Protein AF-Q8ENA0-F1 (afdb_monomer_lite)

Structure (mmCIF, N/CA/C/O backbone):
data_AF-Q8ENA0-F1
#
_entry.id   AF-Q8ENA0-F1
#
loop_
_atom_site.group_PDB
_atom_site.id
_atom_site.type_symbol
_atom_site.label_atom_id
_atom_site.label_alt_id
_atom_site.label_comp_id
_atom_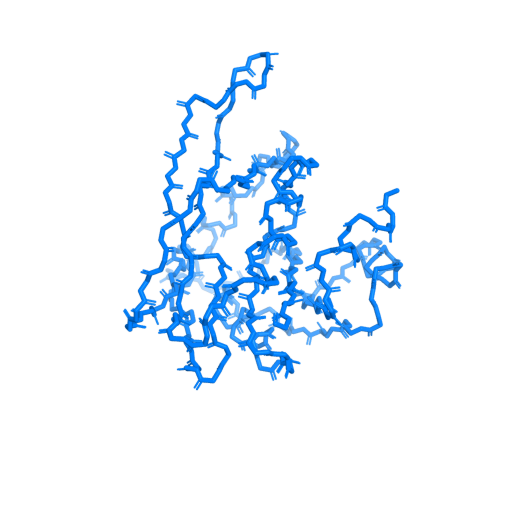site.label_asym_id
_atom_site.label_entity_id
_atom_site.label_seq_id
_atom_site.pdbx_PDB_ins_code
_atom_site.Cartn_x
_atom_site.Cartn_y
_atom_site.Cartn_z
_atom_site.occupancy
_atom_site.B_iso_or_equiv
_atom_site.auth_seq_id
_atom_site.auth_comp_id
_atom_site.auth_asym_id
_atom_site.auth_atom_id
_atom_site.pdbx_PDB_model_num
ATOM 1 N N . MET A 1 1 ? 18.378 2.140 9.106 1.00 43.19 1 MET A N 1
ATOM 2 C CA . MET A 1 1 ? 17.332 2.093 8.062 1.00 43.19 1 MET A CA 1
ATOM 3 C C . MET A 1 1 ? 16.326 0.976 8.343 1.00 43.19 1 MET A C 1
ATOM 5 O O . MET A 1 1 ? 15.184 1.322 8.575 1.00 43.19 1 MET A O 1
ATOM 9 N N . TYR A 1 2 ? 16.757 -0.289 8.479 1.00 48.91 2 TYR A N 1
ATOM 10 C CA . TYR A 1 2 ? 15.965 -1.531 8.704 1.00 48.91 2 TYR A CA 1
ATOM 11 C C . TYR A 1 2 ? 14.824 -1.589 9.746 1.00 48.91 2 TYR A C 1
ATOM 13 O O . TYR A 1 2 ? 14.193 -2.639 9.890 1.00 48.91 2 TYR A O 1
ATOM 21 N N . ASP A 1 3 ? 14.597 -0.531 10.514 1.00 58.47 3 ASP A N 1
ATOM 22 C CA . ASP A 1 3 ? 13.722 -0.543 11.691 1.00 58.47 3 ASP A CA 1
ATOM 23 C C . ASP A 1 3 ? 12.554 0.444 11.575 1.00 58.47 3 ASP A C 1
ATOM 25 O O . ASP A 1 3 ? 11.643 0.437 12.394 1.00 58.47 3 ASP A O 1
ATOM 29 N N . ARG A 1 4 ? 12.563 1.310 10.555 1.00 69.88 4 ARG A N 1
ATOM 30 C CA . ARG A 1 4 ? 11.693 2.487 10.472 1.00 69.88 4 ARG A CA 1
ATOM 31 C C . ARG A 1 4 ? 10.279 2.142 10.018 1.00 69.88 4 ARG A C 1
ATOM 33 O O . ARG A 1 4 ? 9.310 2.597 10.620 1.00 69.88 4 ARG A O 1
ATOM 40 N N . GLU A 1 5 ? 10.172 1.272 9.025 1.00 69.56 5 GLU A N 1
ATOM 41 C CA . GLU A 1 5 ? 8.919 0.768 8.460 1.00 69.56 5 GLU A CA 1
ATOM 42 C C . GLU A 1 5 ? 8.199 -0.142 9.469 1.00 69.56 5 GLU A C 1
ATOM 44 O O . GLU A 1 5 ? 6.982 -0.065 9.640 1.00 69.56 5 GLU A O 1
ATOM 49 N N . LYS A 1 6 ? 8.968 -0.915 10.249 1.00 71.62 6 LYS A N 1
ATOM 50 C CA . LYS A 1 6 ? 8.467 -1.773 11.337 1.00 71.62 6 LYS A CA 1
ATOM 51 C C . LYS A 1 6 ? 7.781 -0.991 12.465 1.00 71.62 6 LYS A C 1
ATOM 53 O O . LYS A 1 6 ? 6.940 -1.553 13.158 1.00 71.62 6 LYS A O 1
ATOM 58 N N . ARG A 1 7 ? 8.071 0.309 12.632 1.00 80.62 7 ARG A N 1
ATOM 59 C CA . ARG A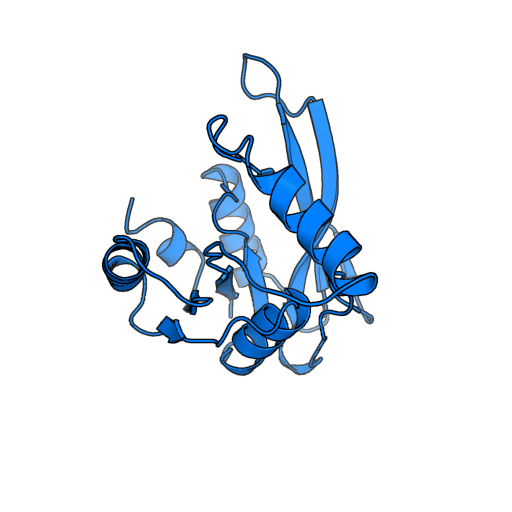 1 7 ? 7.421 1.158 13.656 1.00 80.62 7 ARG A CA 1
ATOM 60 C C . ARG A 1 7 ? 5.933 1.363 13.394 1.00 80.62 7 ARG A C 1
ATOM 62 O O . ARG A 1 7 ? 5.178 1.560 14.342 1.00 80.62 7 ARG A O 1
ATOM 69 N N . PHE A 1 8 ? 5.520 1.349 12.127 1.00 84.06 8 PHE A N 1
ATOM 70 C CA . PHE A 1 8 ? 4.140 1.627 11.728 1.00 84.06 8 PHE A CA 1
ATOM 71 C C . PHE A 1 8 ? 3.448 0.464 11.010 1.00 84.06 8 PHE A C 1
ATOM 73 O O . PHE A 1 8 ? 2.272 0.603 10.693 1.00 84.06 8 PHE A O 1
ATOM 80 N N . CYS A 1 9 ? 4.118 -0.680 10.813 1.00 85.19 9 CYS A N 1
ATOM 81 C CA . CYS A 1 9 ? 3.590 -1.812 10.044 1.00 85.19 9 CYS A CA 1
ATOM 82 C C . CYS A 1 9 ? 3.655 -3.136 10.813 1.00 85.19 9 CYS A C 1
ATOM 84 O O . CYS A 1 9 ? 4.728 -3.559 11.233 1.00 85.19 9 CYS A O 1
ATOM 86 N N . ASP A 1 10 ? 2.518 -3.827 10.927 1.00 88.56 10 ASP A N 1
ATOM 87 C CA . ASP A 1 10 ? 2.400 -5.164 11.537 1.00 88.56 10 ASP A CA 1
ATOM 88 C C . ASP A 1 10 ? 2.709 -6.300 10.548 1.00 88.56 10 ASP A C 1
ATOM 90 O O . ASP A 1 10 ? 2.908 -7.450 10.942 1.00 88.56 10 ASP A O 1
ATOM 94 N N . GLU A 1 11 ? 2.682 -5.997 9.251 1.00 89.88 11 GLU A N 1
ATOM 95 C CA . GLU A 1 11 ? 3.040 -6.897 8.159 1.00 89.88 11 GLU A CA 1
ATOM 96 C C . GLU A 1 11 ? 3.620 -6.074 7.002 1.00 89.88 11 GLU A C 1
ATOM 98 O O . GLU A 1 11 ? 3.074 -5.035 6.626 1.00 89.88 11 GLU A O 1
ATOM 103 N N . ILE A 1 12 ? 4.735 -6.554 6.449 1.00 90.56 12 ILE A N 1
ATOM 104 C CA . ILE A 1 12 ? 5.366 -6.029 5.238 1.00 90.56 12 ILE A CA 1
ATOM 105 C C . ILE A 1 12 ? 5.334 -7.152 4.208 1.00 90.56 12 ILE A C 1
ATOM 107 O O . ILE A 1 12 ? 5.851 -8.240 4.467 1.00 90.56 12 ILE A O 1
ATOM 111 N N . ILE A 1 13 ? 4.732 -6.890 3.054 1.00 89.81 13 ILE A N 1
ATOM 112 C CA . ILE A 1 13 ? 4.682 -7.799 1.910 1.00 89.81 13 ILE A CA 1
ATOM 113 C C . ILE A 1 13 ? 5.369 -7.118 0.744 1.00 89.81 13 ILE A C 1
ATOM 115 O O . ILE A 1 13 ? 5.056 -5.975 0.407 1.00 89.81 13 ILE A O 1
ATOM 119 N N . ILE A 1 14 ? 6.272 -7.855 0.113 1.00 88.25 14 ILE A N 1
ATOM 120 C CA . ILE A 1 14 ? 6.967 -7.419 -1.087 1.00 88.25 14 ILE A CA 1
ATOM 121 C C . ILE A 1 14 ? 6.558 -8.342 -2.226 1.00 88.25 14 ILE A C 1
ATOM 123 O O . ILE A 1 14 ? 6.707 -9.560 -2.132 1.00 88.25 14 ILE A O 1
ATOM 127 N N . VAL A 1 15 ? 6.043 -7.758 -3.307 1.00 87.56 15 VAL A N 1
ATOM 128 C CA . VAL A 1 15 ? 5.913 -8.465 -4.584 1.00 87.56 15 VAL A CA 1
ATOM 129 C C . VAL A 1 15 ? 7.000 -7.984 -5.521 1.00 87.56 15 VAL A C 1
ATOM 131 O O . VAL A 1 15 ? 7.100 -6.791 -5.816 1.00 87.56 15 VAL A O 1
ATOM 134 N N . ASP A 1 16 ? 7.793 -8.946 -5.971 1.00 84.62 16 ASP A N 1
ATOM 135 C CA . ASP A 1 16 ? 8.795 -8.776 -7.002 1.00 84.62 16 ASP A CA 1
ATOM 136 C C . ASP A 1 16 ? 8.228 -9.115 -8.388 1.00 84.62 16 ASP A C 1
ATOM 138 O O . ASP A 1 16 ? 7.395 -10.009 -8.519 1.00 84.62 16 ASP A O 1
ATOM 142 N N . THR A 1 17 ? 8.688 -8.412 -9.427 1.00 81.88 17 THR A N 1
ATOM 143 C CA . THR A 1 17 ? 8.165 -8.532 -10.800 1.00 81.88 17 THR A CA 1
ATOM 144 C C . THR A 1 17 ? 9.177 -9.039 -11.841 1.00 81.88 17 THR A C 1
ATOM 146 O O . THR A 1 17 ? 9.127 -8.637 -13.005 1.00 81.88 17 THR A O 1
ATOM 149 N N . GLY A 1 18 ? 10.099 -9.930 -11.459 1.00 77.62 18 GLY A N 1
ATOM 150 C CA . GLY A 1 18 ? 11.004 -10.622 -12.393 1.00 77.62 18 GLY A CA 1
ATOM 151 C C . GLY A 1 18 ? 12.427 -10.072 -12.350 1.00 77.62 18 GLY A C 1
ATOM 152 O O . GLY A 1 18 ? 12.890 -9.370 -13.254 1.00 77.62 18 GLY A O 1
ATOM 153 N N . SER A 1 19 ? 13.120 -10.370 -11.260 1.00 73.25 19 SER A N 1
ATOM 154 C CA . SER A 1 19 ? 14.256 -9.585 -10.812 1.00 73.25 19 SER A CA 1
ATOM 155 C C . SER A 1 19 ? 15.661 -10.162 -11.097 1.00 73.25 19 SER A C 1
ATOM 157 O O . SER A 1 19 ? 16.017 -11.176 -10.520 1.00 73.25 19 SER A O 1
ATOM 159 N N . ILE A 1 20 ? 16.559 -9.397 -11.764 1.00 72.06 20 ILE A N 1
ATOM 160 C CA . ILE A 1 20 ? 18.003 -9.726 -11.987 1.00 72.06 20 ILE A CA 1
ATOM 161 C C . ILE A 1 20 ? 19.160 -9.105 -11.109 1.00 72.06 20 ILE A C 1
ATOM 163 O O . ILE A 1 20 ? 20.139 -9.812 -10.917 1.00 72.06 20 ILE A O 1
ATOM 167 N N . ASP A 1 21 ? 19.145 -7.859 -10.582 1.00 74.50 21 ASP A N 1
ATOM 168 C CA . ASP A 1 21 ? 20.159 -7.312 -9.614 1.00 74.50 21 ASP A CA 1
ATOM 169 C C . ASP A 1 21 ? 19.939 -7.672 -8.099 1.00 74.50 21 ASP A C 1
ATOM 171 O O . ASP A 1 21 ? 19.212 -8.603 -7.762 1.00 74.50 21 ASP A O 1
ATOM 175 N N . SER A 1 22 ? 20.510 -6.946 -7.130 1.00 75.31 22 SER A N 1
ATOM 176 C CA . SER A 1 22 ? 20.452 -7.279 -5.685 1.00 75.31 22 SER A CA 1
ATOM 177 C C . SER A 1 22 ? 19.141 -6.960 -4.930 1.00 75.31 22 SER A C 1
ATOM 179 O O . SER A 1 22 ? 19.046 -7.306 -3.754 1.00 75.31 22 SER A O 1
ATOM 181 N N . THR A 1 23 ? 18.117 -6.345 -5.550 1.00 74.50 23 THR A N 1
ATOM 182 C CA . THR A 1 23 ? 16.785 -6.075 -4.929 1.00 74.50 23 THR A CA 1
ATOM 183 C C . THR A 1 23 ? 16.263 -7.144 -3.965 1.00 74.50 23 THR A C 1
ATOM 185 O O . THR A 1 23 ? 15.849 -6.792 -2.865 1.00 74.50 23 THR A O 1
ATOM 188 N N . ILE A 1 24 ? 16.241 -8.424 -4.356 1.00 78.38 24 ILE A N 1
ATOM 189 C CA . ILE A 1 24 ? 15.632 -9.485 -3.536 1.00 78.38 24 ILE A CA 1
ATOM 190 C C . ILE A 1 24 ? 16.409 -9.679 -2.224 1.00 78.38 24 ILE A C 1
ATOM 192 O O . ILE A 1 24 ? 15.805 -9.878 -1.173 1.00 78.38 24 ILE A O 1
ATOM 196 N N . ASP A 1 25 ? 17.736 -9.565 -2.253 1.00 79.81 25 ASP A N 1
ATOM 197 C CA . ASP A 1 25 ? 18.569 -9.720 -1.058 1.00 79.81 25 ASP A CA 1
ATOM 198 C C . ASP A 1 25 ? 18.476 -8.513 -0.121 1.00 79.81 25 ASP A C 1
ATOM 200 O O . ASP A 1 25 ? 18.527 -8.678 1.096 1.00 79.81 25 ASP A O 1
ATOM 204 N N . ILE A 1 26 ? 18.235 -7.319 -0.672 1.00 79.12 26 ILE A N 1
ATOM 205 C CA . ILE A 1 26 ? 17.877 -6.129 0.110 1.00 79.12 26 ILE A CA 1
ATOM 206 C C . ILE A 1 26 ? 16.484 -6.314 0.734 1.00 79.12 26 ILE A C 1
ATOM 208 O O . ILE A 1 26 ? 16.306 -6.114 1.932 1.00 79.12 26 ILE A O 1
ATOM 212 N N . ALA A 1 27 ? 15.494 -6.763 -0.044 1.00 80.69 27 ALA A N 1
ATOM 213 C CA . ALA A 1 27 ? 14.122 -6.988 0.416 1.00 80.69 27 ALA A CA 1
ATOM 214 C C . ALA A 1 27 ? 14.040 -7.977 1.598 1.00 80.69 27 ALA A C 1
ATOM 216 O O . ALA A 1 27 ? 13.292 -7.727 2.548 1.00 80.69 27 ALA A O 1
ATOM 217 N N . LYS A 1 28 ? 14.863 -9.042 1.593 1.00 84.12 28 LYS A N 1
ATOM 218 C CA . LYS A 1 28 ? 14.956 -10.040 2.686 1.00 84.12 28 LYS A CA 1
ATOM 219 C C . LYS A 1 28 ? 15.321 -9.429 4.042 1.00 84.12 28 LYS A C 1
ATOM 221 O O . LYS A 1 28 ? 15.013 -10.010 5.076 1.00 84.12 28 LYS A O 1
ATOM 226 N N . GLN A 1 29 ? 15.958 -8.257 4.059 1.00 82.50 29 GLN A N 1
ATOM 227 C CA . GLN A 1 29 ? 16.333 -7.553 5.291 1.00 82.50 29 GLN A CA 1
ATOM 228 C C . GLN A 1 29 ? 15.128 -6.859 5.961 1.00 82.50 29 GLN A C 1
ATOM 230 O O . GLN A 1 29 ? 15.179 -6.534 7.151 1.00 82.50 29 GLN A O 1
ATOM 235 N N . TYR A 1 30 ? 14.035 -6.649 5.216 1.00 79.25 30 TYR A N 1
ATOM 236 C CA . TYR A 1 30 ? 12.805 -6.011 5.694 1.00 79.25 30 TYR A CA 1
ATOM 237 C C . TYR A 1 30 ? 11.706 -7.026 6.025 1.00 79.25 30 TYR A C 1
ATOM 239 O O . TYR A 1 30 ? 11.004 -6.848 7.022 1.00 79.25 30 TYR A O 1
ATOM 247 N N . THR A 1 31 ? 11.553 -8.081 5.215 1.00 85.00 31 THR A N 1
ATOM 248 C CA . THR A 1 31 ? 10.520 -9.112 5.403 1.00 85.00 31 THR A CA 1
ATOM 249 C C . THR A 1 31 ? 10.903 -10.452 4.7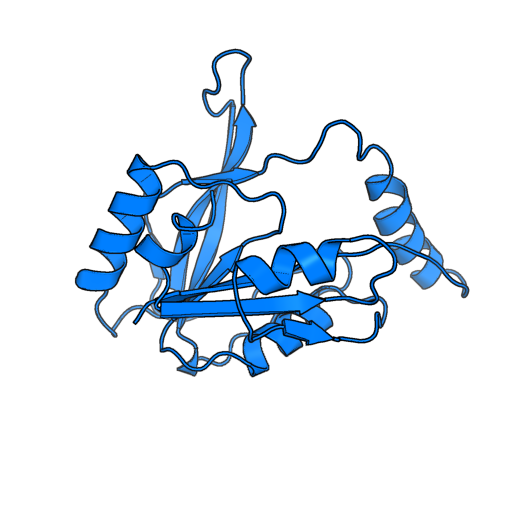81 1.00 85.00 31 THR A C 1
ATOM 251 O O . THR A 1 31 ? 11.577 -10.510 3.755 1.00 85.00 31 THR A O 1
ATOM 254 N N . GLU A 1 32 ? 10.391 -11.535 5.362 1.00 88.25 32 GLU A N 1
ATOM 255 C CA . GLU A 1 32 ? 10.405 -12.876 4.763 1.00 88.25 32 GLU A CA 1
ATOM 256 C C . GLU A 1 32 ? 9.253 -13.071 3.757 1.00 88.25 32 GLU A C 1
ATOM 258 O O . GLU A 1 32 ? 9.289 -13.983 2.933 1.00 88.25 32 GLU A O 1
ATOM 263 N N . LYS A 1 33 ? 8.225 -12.206 3.787 1.00 90.44 33 LYS A N 1
ATOM 264 C CA . LYS A 1 33 ? 7.039 -12.282 2.914 1.00 90.44 33 LYS A CA 1
ATOM 265 C C . LYS A 1 33 ? 7.292 -11.633 1.552 1.00 90.44 33 LYS A C 1
ATOM 267 O O . LYS A 1 33 ? 6.643 -10.654 1.174 1.00 90.44 33 LYS A O 1
ATOM 272 N N . ILE A 1 34 ? 8.260 -12.195 0.839 1.00 89.50 34 ILE A N 1
ATOM 273 C CA . ILE A 1 34 ? 8.606 -11.845 -0.538 1.00 89.50 34 ILE A CA 1
ATOM 274 C C . ILE A 1 34 ? 7.950 -12.864 -1.464 1.00 89.50 34 ILE A C 1
ATOM 276 O O . ILE A 1 34 ? 8.099 -14.070 -1.274 1.00 89.50 34 ILE A O 1
ATOM 280 N N . PHE A 1 35 ? 7.231 -12.382 -2.473 1.00 89.62 35 PHE A N 1
ATOM 281 C CA . PHE A 1 35 ? 6.589 -13.224 -3.476 1.00 89.62 35 PHE A CA 1
ATOM 282 C C . PHE A 1 35 ? 7.007 -12.782 -4.872 1.00 89.62 35 PHE A C 1
ATOM 284 O O . PHE A 1 35 ? 6.956 -11.598 -5.196 1.00 89.62 35 PHE A O 1
ATOM 291 N N . GLU A 1 36 ? 7.360 -13.741 -5.716 1.00 87.88 36 GLU A N 1
ATOM 292 C CA . GLU A 1 36 ? 7.609 -13.494 -7.132 1.00 87.88 36 GLU A CA 1
ATOM 293 C C . GLU A 1 36 ? 6.284 -13.456 -7.905 1.00 87.88 36 GLU A C 1
ATOM 295 O O . GLU A 1 36 ? 5.359 -14.234 -7.644 1.00 87.88 36 GLU A O 1
ATOM 300 N N . PHE A 1 37 ? 6.194 -12.539 -8.863 1.00 86.31 37 PHE A N 1
ATOM 301 C CA . PHE A 1 37 ? 5.083 -12.399 -9.791 1.00 86.31 37 PHE A CA 1
ATOM 302 C C . PHE A 1 37 ? 5.630 -12.223 -11.209 1.00 86.31 37 PHE A C 1
ATOM 304 O O . PHE A 1 37 ? 6.348 -11.267 -11.498 1.00 86.31 37 PHE A O 1
ATOM 311 N N . GLU A 1 38 ? 5.287 -13.135 -12.119 1.00 86.56 38 GLU A N 1
ATOM 312 C CA . GLU A 1 38 ? 5.732 -13.038 -13.510 1.00 86.56 38 GLU A CA 1
ATOM 313 C C . GLU A 1 38 ? 5.198 -11.751 -14.165 1.00 86.56 38 GLU A C 1
ATOM 315 O O . GLU A 1 38 ? 4.006 -11.437 -14.098 1.00 86.56 38 GLU A O 1
ATOM 320 N N . TRP A 1 39 ? 6.078 -10.980 -14.813 1.00 82.56 39 TRP A N 1
ATOM 321 C CA . TRP A 1 39 ? 5.687 -9.718 -15.436 1.00 82.56 39 TRP A CA 1
ATOM 322 C C . TRP A 1 39 ? 4.800 -9.931 -16.675 1.00 82.56 39 TRP A C 1
ATOM 324 O O . TRP A 1 39 ? 5.276 -10.156 -17.787 1.00 82.56 39 TRP A O 1
ATOM 334 N N . VAL A 1 40 ? 3.492 -9.758 -16.486 1.00 82.94 40 VAL A N 1
ATOM 335 C CA . VAL A 1 40 ? 2.443 -9.910 -17.514 1.00 82.94 40 VAL A CA 1
ATOM 336 C C . VAL A 1 40 ? 1.953 -8.573 -18.101 1.00 82.94 40 VAL A C 1
ATOM 338 O O . VAL A 1 40 ? 0.759 -8.400 -18.355 1.00 82.94 40 VAL A O 1
ATOM 341 N N . ASP A 1 41 ? 2.863 -7.605 -18.276 1.00 79.19 41 ASP A N 1
ATOM 342 C CA . ASP A 1 41 ? 2.600 -6.265 -18.845 1.00 79.19 41 ASP A CA 1
ATOM 343 C C . ASP A 1 41 ? 1.443 -5.482 -18.181 1.00 79.19 41 ASP A C 1
ATOM 345 O O . ASP A 1 41 ? 0.729 -4.720 -18.834 1.00 79.19 41 ASP A O 1
ATOM 349 N N . SER A 1 42 ? 1.238 -5.664 -16.872 1.00 79.25 42 SER A N 1
ATOM 350 C CA . SER A 1 42 ? 0.168 -4.994 -16.125 1.00 79.25 42 SER A CA 1
ATOM 351 C C . SER A 1 42 ? 0.555 -4.776 -14.663 1.00 79.25 42 SER A C 1
ATOM 353 O O . SER A 1 42 ? 0.639 -5.727 -13.882 1.00 79.25 42 SER A O 1
ATOM 355 N N . PHE A 1 43 ? 0.741 -3.508 -14.288 1.00 80.19 43 PHE A N 1
ATOM 356 C CA . PHE A 1 43 ? 1.008 -3.101 -12.905 1.00 80.19 43 PHE A CA 1
ATOM 357 C C . PHE A 1 43 ? -0.161 -3.455 -11.973 1.00 80.19 43 PHE A C 1
ATOM 359 O O . PHE A 1 43 ? 0.047 -4.085 -10.935 1.00 80.19 43 PHE A O 1
ATOM 366 N N . ALA A 1 44 ? -1.400 -3.216 -12.416 1.00 84.50 44 ALA A N 1
ATOM 367 C CA . ALA A 1 44 ? -2.600 -3.568 -11.665 1.00 84.50 44 ALA A CA 1
ATOM 368 C C . ALA A 1 44 ? -2.676 -5.065 -11.313 1.00 84.50 44 ALA A C 1
ATOM 370 O O . ALA A 1 44 ? -3.083 -5.409 -10.206 1.00 84.50 44 ALA A O 1
ATOM 371 N N . LYS A 1 45 ? -2.245 -5.976 -12.202 1.00 87.44 45 LYS A N 1
ATOM 372 C CA . LYS A 1 45 ? -2.190 -7.413 -11.871 1.00 87.44 45 LYS A CA 1
ATOM 373 C C . LYS A 1 45 ? -1.158 -7.718 -10.780 1.00 87.44 45 LYS A C 1
ATOM 375 O O . LYS A 1 45 ? -1.477 -8.484 -9.875 1.00 87.44 45 LYS A O 1
ATOM 380 N N . ALA A 1 46 ? 0.021 -7.093 -10.821 1.00 87.38 46 ALA A N 1
ATOM 381 C CA . ALA A 1 46 ? 1.035 -7.244 -9.775 1.00 87.38 46 ALA A CA 1
ATOM 382 C C . ALA A 1 46 ? 0.543 -6.697 -8.419 1.00 87.38 46 ALA A C 1
ATOM 384 O O . ALA A 1 46 ? 0.712 -7.356 -7.393 1.00 87.38 46 ALA A O 1
ATOM 385 N N . ARG A 1 47 ? -0.151 -5.548 -8.410 1.00 89.12 47 ARG A N 1
ATOM 386 C CA . ARG A 1 47 ? -0.759 -4.986 -7.190 1.00 89.12 47 ARG A CA 1
ATOM 387 C C . ARG A 1 47 ? -1.946 -5.796 -6.666 1.00 89.12 47 ARG A C 1
ATOM 389 O O . ARG A 1 47 ? -2.102 -5.948 -5.461 1.00 89.12 47 ARG A O 1
ATOM 396 N N . ASN A 1 48 ? -2.768 -6.368 -7.542 1.00 92.06 48 ASN A N 1
ATOM 397 C CA . ASN A 1 48 ? -3.840 -7.276 -7.125 1.00 92.06 48 ASN A CA 1
ATOM 398 C C . ASN A 1 48 ? -3.271 -8.587 -6.557 1.00 92.06 48 ASN A C 1
ATOM 400 O O . ASN A 1 48 ? -3.799 -9.122 -5.581 1.00 92.06 48 ASN A O 1
ATOM 404 N N . PHE A 1 49 ? -2.154 -9.080 -7.104 1.00 93.25 49 PHE A N 1
ATOM 405 C CA . PHE A 1 49 ? -1.434 -10.210 -6.524 1.00 93.25 49 PHE A CA 1
ATOM 406 C C . PHE A 1 49 ? -0.847 -9.869 -5.150 1.00 93.25 49 PHE A C 1
ATOM 408 O O . PHE A 1 49 ? -1.017 -10.667 -4.229 1.00 93.25 49 PHE A O 1
ATOM 415 N N . SER A 1 50 ? -0.242 -8.691 -4.958 1.00 91.31 50 SER A N 1
ATOM 416 C CA . SER A 1 50 ? 0.243 -8.280 -3.633 1.00 91.31 50 SER A CA 1
ATOM 417 C C . SER A 1 50 ? -0.906 -8.125 -2.626 1.00 91.31 50 SER A C 1
ATOM 419 O O . SER A 1 50 ? -0.809 -8.654 -1.518 1.00 91.31 50 SER A O 1
ATOM 421 N N . PHE A 1 51 ? -2.042 -7.538 -3.027 1.00 93.19 51 PHE A N 1
ATOM 422 C CA . PHE A 1 51 ? -3.270 -7.482 -2.214 1.00 93.19 51 PHE A CA 1
ATOM 423 C C . PHE A 1 51 ? -3.741 -8.882 -1.782 1.00 93.19 51 PHE A C 1
ATOM 425 O O . PHE A 1 51 ? -4.142 -9.063 -0.634 1.00 93.19 51 PHE A O 1
ATOM 432 N N . SER A 1 52 ? -3.634 -9.896 -2.652 1.00 94.69 52 SER A N 1
ATOM 433 C CA . SER A 1 52 ? -4.030 -11.282 -2.331 1.00 94.69 52 SER A CA 1
ATOM 434 C C . SER A 1 52 ? -3.196 -11.954 -1.231 1.00 94.69 52 SER A C 1
ATOM 436 O O . SER A 1 52 ? -3.604 -12.985 -0.699 1.00 94.69 52 SER A O 1
ATOM 438 N N . LYS A 1 53 ? -2.024 -11.400 -0.895 1.00 96.00 53 LYS A N 1
ATOM 439 C CA . LYS A 1 53 ? -1.141 -11.923 0.158 1.00 96.00 53 LYS A CA 1
ATOM 440 C C . LYS A 1 53 ? -1.399 -11.284 1.526 1.00 96.00 53 LYS A C 1
ATOM 442 O O . LYS A 1 53 ? -0.868 -11.777 2.518 1.00 96.00 53 LYS A O 1
ATOM 447 N N . ALA A 1 54 ? -2.182 -10.204 1.578 1.00 93.00 54 ALA A N 1
ATOM 448 C CA . ALA A 1 54 ? -2.418 -9.421 2.785 1.00 93.00 54 ALA A CA 1
ATOM 449 C C . ALA A 1 54 ? -3.271 -10.160 3.827 1.00 93.00 54 ALA A C 1
ATOM 451 O O . ALA A 1 54 ? -4.266 -10.803 3.483 1.00 93.00 54 ALA A O 1
ATOM 452 N N . THR A 1 55 ? -2.917 -10.027 5.109 1.00 94.19 55 THR A N 1
ATOM 453 C CA . THR A 1 55 ? -3.597 -10.729 6.214 1.00 94.19 55 THR A CA 1
ATOM 454 C C . THR A 1 55 ? -4.234 -9.811 7.261 1.00 94.19 55 THR A C 1
ATOM 456 O O . THR A 1 55 ? -5.211 -10.220 7.889 1.00 94.19 55 THR A O 1
ATOM 459 N N . LYS A 1 56 ? -3.751 -8.574 7.436 1.00 93.00 56 LYS A N 1
ATOM 460 C CA . LYS A 1 56 ? -4.264 -7.588 8.411 1.00 93.00 56 LYS A CA 1
ATOM 461 C C . LYS A 1 56 ? -5.451 -6.800 7.866 1.00 93.00 56 LYS A C 1
ATOM 463 O O . LYS A 1 56 ? -5.786 -6.895 6.687 1.00 93.00 56 LYS A O 1
ATOM 468 N N . ASP A 1 57 ? -6.111 -6.026 8.716 1.00 92.62 57 ASP A N 1
ATOM 469 C CA . ASP A 1 57 ? -7.387 -5.400 8.362 1.00 92.62 57 ASP A CA 1
ATOM 470 C C . ASP A 1 57 ? -7.260 -4.211 7.405 1.00 92.62 57 ASP A C 1
ATOM 472 O O . ASP A 1 57 ? -8.163 -4.009 6.586 1.00 92.62 57 ASP A O 1
ATOM 476 N N . TYR A 1 58 ? -6.125 -3.503 7.407 1.00 93.81 58 TYR A N 1
ATOM 477 C CA . TYR A 1 58 ? -5.837 -2.427 6.458 1.00 93.81 58 TYR A CA 1
ATOM 478 C C . TYR A 1 58 ? -4.522 -2.622 5.692 1.00 93.81 58 TYR A C 1
ATOM 480 O O . TYR A 1 58 ? -3.501 -3.035 6.241 1.00 93.81 58 TYR A O 1
ATOM 488 N N . ILE A 1 59 ? -4.562 -2.263 4.407 1.00 93.62 59 ILE A N 1
ATOM 489 C CA . ILE A 1 59 ? -3.470 -2.305 3.431 1.00 93.62 59 ILE A CA 1
ATOM 490 C C . ILE A 1 59 ? -3.035 -0.869 3.131 1.00 93.62 59 ILE A C 1
ATOM 492 O O . ILE A 1 59 ? -3.789 -0.107 2.525 1.00 93.62 59 ILE A O 1
ATOM 496 N N . LEU A 1 60 ? -1.821 -0.508 3.543 1.00 92.75 60 LEU A N 1
ATOM 497 C CA . LEU A 1 60 ? -1.106 0.701 3.140 1.00 92.75 60 LEU A CA 1
ATOM 498 C C . LEU A 1 60 ? -0.282 0.389 1.887 1.00 92.75 60 LEU A C 1
ATOM 500 O O . LEU A 1 60 ? 0.567 -0.502 1.885 1.00 92.75 60 LEU A O 1
ATOM 504 N N . VAL A 1 61 ? -0.531 1.126 0.810 1.00 90.31 61 VAL A N 1
ATOM 505 C CA . VAL A 1 61 ? 0.151 0.923 -0.472 1.00 90.31 61 VAL A CA 1
ATOM 506 C C . VAL A 1 61 ? 1.245 1.963 -0.641 1.00 90.31 61 VAL A C 1
ATOM 508 O O . VAL A 1 61 ? 0.929 3.145 -0.804 1.00 90.31 61 VAL A O 1
ATOM 511 N N . LEU A 1 62 ? 2.502 1.514 -0.652 1.00 86.75 62 LEU A N 1
ATOM 512 C CA . LEU A 1 62 ? 3.669 2.314 -1.013 1.00 86.75 62 LEU A CA 1
ATOM 513 C C . LEU A 1 62 ? 4.339 1.789 -2.291 1.00 86.75 62 LEU A C 1
ATOM 515 O O . LEU A 1 62 ? 4.407 0.583 -2.552 1.00 86.75 62 LEU A O 1
ATOM 519 N N . ASP A 1 63 ? 4.847 2.730 -3.073 1.00 82.00 63 ASP A N 1
ATOM 520 C CA . ASP A 1 63 ? 5.762 2.499 -4.183 1.00 82.00 63 ASP A CA 1
ATOM 521 C C . ASP A 1 63 ? 7.216 2.442 -3.649 1.00 82.00 63 ASP A C 1
ATOM 523 O O . ASP A 1 63 ? 7.490 2.833 -2.515 1.00 82.00 63 ASP A O 1
ATOM 527 N N . ALA A 1 64 ? 8.165 1.886 -4.410 1.00 75.25 64 ALA A N 1
ATOM 528 C CA . ALA A 1 64 ? 9.537 1.645 -3.923 1.00 75.25 64 ALA A CA 1
ATOM 529 C C . ALA A 1 64 ? 10.389 2.909 -3.713 1.00 75.25 64 ALA A C 1
ATOM 531 O O . ALA A 1 64 ? 11.451 2.848 -3.096 1.00 75.25 64 ALA A O 1
ATOM 532 N N . ASP A 1 65 ? 9.919 4.025 -4.256 1.00 77.31 65 ASP A N 1
ATOM 533 C CA . ASP A 1 65 ? 10.477 5.371 -4.179 1.00 77.31 65 ASP A CA 1
ATOM 534 C C . ASP A 1 65 ? 9.602 6.311 -3.320 1.00 77.31 65 ASP A C 1
ATOM 536 O O . ASP A 1 65 ? 9.843 7.518 -3.275 1.00 77.31 65 ASP A O 1
ATOM 540 N N . ASP A 1 66 ? 8.608 5.767 -2.604 1.00 83.62 66 ASP A N 1
ATOM 541 C CA . ASP A 1 66 ? 7.825 6.501 -1.611 1.00 83.62 66 ASP A CA 1
ATOM 542 C C . ASP A 1 66 ? 8.593 6.605 -0.282 1.00 83.62 66 ASP A C 1
ATOM 544 O O . ASP A 1 66 ? 8.951 5.607 0.346 1.00 83.62 66 ASP A O 1
ATOM 548 N N . ILE A 1 67 ? 8.773 7.832 0.203 1.00 85.00 67 ILE A N 1
ATOM 549 C CA . ILE A 1 67 ? 9.391 8.154 1.490 1.00 85.00 67 ILE A CA 1
ATOM 550 C C . ILE A 1 67 ? 8.361 8.841 2.388 1.00 85.00 67 ILE A C 1
ATOM 552 O O . ILE A 1 67 ? 7.646 9.757 1.988 1.00 85.00 67 ILE A O 1
ATOM 556 N N . ILE A 1 68 ? 8.306 8.419 3.647 1.00 87.81 68 ILE A N 1
ATOM 557 C CA . ILE A 1 68 ? 7.500 9.047 4.701 1.00 87.81 68 ILE A CA 1
ATOM 558 C C . ILE A 1 68 ? 8.473 9.685 5.692 1.00 87.81 68 ILE A C 1
ATOM 560 O O . ILE A 1 68 ? 9.434 9.024 6.074 1.00 87.81 68 ILE A O 1
ATOM 564 N N . ASP A 1 69 ? 8.286 10.936 6.121 1.00 89.38 69 ASP A N 1
ATOM 565 C CA . ASP A 1 69 ? 9.114 11.536 7.186 1.00 89.38 69 ASP A CA 1
ATOM 566 C C . ASP A 1 69 ? 8.700 11.047 8.596 1.00 89.38 69 ASP A C 1
ATOM 568 O O . ASP A 1 69 ? 7.658 10.414 8.769 1.00 89.38 69 ASP A O 1
ATOM 572 N N . ASP A 1 70 ? 9.515 11.302 9.626 1.00 90.19 70 ASP A N 1
ATOM 573 C CA . ASP A 1 70 ? 9.244 10.776 10.976 1.00 90.19 70 ASP A CA 1
ATOM 574 C C . ASP A 1 70 ? 7.969 11.359 11.606 1.00 90.19 70 ASP A C 1
ATOM 576 O O . ASP A 1 70 ? 7.253 10.654 12.317 1.00 90.19 70 ASP A O 1
ATOM 580 N N . LYS A 1 71 ? 7.624 12.615 11.299 1.00 93.12 71 LYS A N 1
ATOM 581 C CA . LYS A 1 71 ? 6.377 13.255 11.751 1.00 93.12 71 LYS A CA 1
ATOM 582 C C . LYS A 1 71 ? 5.159 12.550 11.147 1.00 93.12 71 LYS A C 1
ATOM 584 O O . LYS A 1 71 ? 4.158 12.348 11.837 1.00 93.12 71 LYS A O 1
ATOM 589 N N . ASN A 1 72 ? 5.241 12.170 9.877 1.00 93.88 72 ASN A N 1
ATOM 590 C CA . ASN A 1 72 ? 4.198 11.442 9.171 1.00 93.88 72 ASN A CA 1
ATOM 591 C C . ASN A 1 72 ? 4.121 9.969 9.612 1.00 93.88 72 ASN A C 1
ATOM 593 O O . ASN A 1 72 ? 3.015 9.454 9.756 1.00 93.88 72 ASN A O 1
ATOM 597 N N . ILE A 1 73 ? 5.242 9.325 9.960 1.00 92.06 73 ILE A N 1
ATOM 598 C CA . ILE A 1 73 ? 5.247 8.002 10.614 1.00 92.06 73 ILE A CA 1
ATOM 599 C C . ILE A 1 73 ? 4.505 8.047 11.958 1.00 92.06 73 ILE A C 1
ATOM 601 O O . ILE A 1 73 ? 3.602 7.242 12.184 1.00 92.06 73 ILE A O 1
ATOM 605 N N . GLU A 1 74 ? 4.807 9.018 12.826 1.00 93.00 74 GLU A N 1
ATOM 606 C CA . GLU A 1 74 ? 4.076 9.207 14.091 1.00 93.00 74 GLU A CA 1
ATOM 607 C C . GLU A 1 74 ? 2.575 9.448 13.862 1.00 93.00 74 GLU A C 1
ATOM 609 O O . GLU A 1 74 ? 1.732 8.964 14.621 1.00 93.00 74 GLU A O 1
ATOM 614 N N . ALA A 1 75 ? 2.215 10.170 12.798 1.00 94.00 75 ALA A N 1
ATOM 615 C CA . ALA A 1 75 ? 0.822 10.381 12.425 1.00 94.00 75 ALA A CA 1
ATOM 616 C C . ALA A 1 75 ? 0.134 9.087 11.948 1.00 94.00 75 ALA A C 1
ATOM 618 O O . ALA A 1 75 ? -1.015 8.861 12.322 1.00 94.00 75 ALA A O 1
ATOM 619 N N . ILE A 1 76 ? 0.825 8.206 11.212 1.00 92.88 76 ILE A N 1
ATOM 620 C CA . ILE A 1 76 ? 0.307 6.882 10.814 1.00 92.88 76 ILE A CA 1
ATOM 621 C C . ILE A 1 76 ? 0.122 5.975 12.037 1.00 92.88 76 ILE A C 1
ATOM 623 O O . ILE A 1 76 ? -0.927 5.349 12.169 1.00 92.88 76 ILE A O 1
ATOM 627 N N . ILE A 1 77 ? 1.073 5.953 12.978 1.00 91.38 77 ILE A N 1
ATOM 628 C CA . ILE A 1 77 ? 0.957 5.175 14.228 1.00 91.38 77 ILE A CA 1
ATOM 629 C C . ILE A 1 77 ? -0.245 5.656 15.061 1.00 91.38 77 ILE A C 1
ATOM 631 O O . ILE A 1 77 ? -1.017 4.852 15.588 1.00 91.38 77 ILE A O 1
ATOM 635 N N . ARG A 1 78 ? -0.451 6.975 15.153 1.00 92.56 78 ARG A N 1
ATOM 636 C CA . ARG A 1 78 ? -1.615 7.565 15.839 1.00 92.56 78 ARG A CA 1
ATOM 637 C C . ARG A 1 78 ? -2.928 7.306 15.108 1.00 92.56 78 ARG A C 1
ATOM 639 O O . ARG A 1 78 ? -3.940 7.133 15.781 1.00 92.56 78 ARG A O 1
ATOM 646 N N . LEU A 1 79 ? -2.914 7.306 13.773 1.00 92.00 79 LEU A N 1
ATOM 647 C CA . LEU A 1 79 ? -4.066 6.970 12.940 1.00 92.00 79 LEU A CA 1
ATOM 648 C C . LEU A 1 79 ? -4.475 5.521 13.192 1.00 92.00 79 LEU A C 1
ATOM 650 O O . LEU A 1 79 ? -5.597 5.306 13.625 1.00 92.00 79 LEU A O 1
ATOM 654 N N . LYS A 1 80 ? -3.552 4.569 13.016 1.00 87.44 80 LYS A N 1
ATOM 655 C CA . LYS A 1 80 ? -3.710 3.136 13.313 1.00 87.44 80 LYS A CA 1
ATOM 656 C C . LYS A 1 80 ? -4.415 2.908 14.656 1.00 87.44 80 LYS A C 1
ATOM 658 O O . LYS A 1 80 ? -5.516 2.378 14.704 1.00 87.44 80 LYS A O 1
ATOM 663 N N . ASN A 1 81 ? -3.853 3.446 15.740 1.00 86.44 81 ASN A N 1
ATOM 664 C CA . ASN A 1 81 ? -4.386 3.274 17.099 1.00 86.44 81 ASN A CA 1
ATOM 665 C C . ASN A 1 81 ? -5.754 3.949 17.361 1.00 86.44 81 ASN A C 1
ATOM 667 O O . ASN A 1 81 ? -6.310 3.789 18.447 1.00 86.44 81 ASN A O 1
ATOM 671 N N . LYS A 1 82 ? -6.274 4.750 16.423 1.00 88.19 82 LYS A N 1
ATOM 672 C CA . LYS A 1 82 ? -7.554 5.474 16.530 1.00 88.19 82 LYS A CA 1
ATOM 673 C C . LYS A 1 82 ? -8.508 5.203 15.364 1.00 88.19 82 LYS A C 1
ATOM 675 O O . LYS A 1 82 ? -9.578 5.810 15.319 1.00 88.19 82 LYS A O 1
ATOM 680 N N . LEU A 1 83 ? -8.123 4.366 14.402 1.00 86.50 83 LEU A N 1
ATOM 681 C CA . LEU A 1 83 ? -8.885 4.175 13.180 1.00 86.50 83 LEU A CA 1
ATOM 682 C C . LEU A 1 83 ? -10.126 3.352 13.505 1.00 86.50 83 LEU A C 1
ATOM 684 O O . LEU A 1 83 ? -10.061 2.148 13.733 1.00 86.50 83 LEU A O 1
ATOM 688 N N . GLU A 1 84 ? -11.279 4.013 13.535 1.00 82.31 84 GLU A N 1
ATOM 689 C CA . GLU A 1 84 ? -12.542 3.301 13.640 1.00 82.31 84 GLU A CA 1
ATOM 690 C C . GLU A 1 84 ? -12.689 2.335 12.464 1.00 82.31 84 GLU A C 1
ATOM 692 O O . GLU A 1 84 ? -12.553 2.724 11.300 1.00 82.31 84 GLU A O 1
ATOM 697 N N . SER A 1 85 ? -13.134 1.114 12.757 1.00 80.25 85 SER A N 1
ATOM 698 C CA . SER A 1 85 ? -13.503 0.117 11.746 1.00 80.25 85 SER A CA 1
ATOM 699 C C . SER A 1 85 ? -14.661 0.561 10.833 1.00 80.25 85 SER A C 1
ATOM 701 O O . SER A 1 85 ? -15.033 -0.172 9.914 1.00 80.25 85 SER A O 1
ATOM 703 N N . THR A 1 86 ? -15.225 1.756 11.048 1.00 87.81 86 THR A N 1
ATOM 704 C CA . THR A 1 86 ? -16.234 2.393 10.195 1.00 87.81 86 THR A CA 1
ATOM 705 C C . THR A 1 86 ? -15.666 2.955 8.889 1.00 87.81 86 THR A C 1
ATOM 707 O O . THR A 1 86 ? -16.444 3.167 7.964 1.00 87.81 86 THR A O 1
ATOM 710 N N . TYR A 1 87 ? -14.353 3.202 8.790 1.00 93.31 87 TYR A N 1
ATOM 711 C CA . TYR A 1 87 ? -13.714 3.726 7.577 1.00 93.31 87 TYR A CA 1
ATOM 712 C C . TYR A 1 87 ? -13.195 2.606 6.672 1.00 93.31 87 TYR A C 1
ATOM 714 O O . TYR A 1 87 ? -12.526 1.678 7.128 1.00 93.31 87 TYR A O 1
ATOM 722 N N . ASP A 1 88 ? -13.468 2.720 5.374 1.00 94.25 88 ASP A N 1
ATOM 723 C CA . ASP A 1 88 ? -13.048 1.762 4.346 1.00 94.25 88 ASP A CA 1
ATOM 724 C C . ASP A 1 88 ? -11.759 2.198 3.631 1.00 94.25 88 ASP A C 1
ATOM 726 O O . ASP A 1 88 ? -11.021 1.367 3.098 1.00 94.25 88 ASP A O 1
ATOM 730 N N . VAL A 1 89 ? -11.494 3.507 3.605 1.00 94.38 89 VAL A N 1
ATOM 731 C CA . VAL A 1 89 ? -10.417 4.146 2.838 1.00 94.38 89 VAL A CA 1
ATOM 732 C C . VAL A 1 89 ? -9.867 5.331 3.623 1.00 94.38 89 VAL A C 1
ATOM 734 O O . VAL A 1 89 ? -10.643 6.116 4.165 1.00 94.38 89 VAL A O 1
ATOM 737 N N . VAL A 1 90 ? -8.550 5.528 3.604 1.00 94.88 90 VAL A N 1
ATOM 738 C CA . VAL A 1 90 ? -7.906 6.766 4.060 1.00 94.88 90 VAL A CA 1
ATOM 739 C C . VAL A 1 90 ? -7.115 7.396 2.916 1.00 94.88 90 VAL A C 1
ATOM 741 O O . VAL A 1 90 ? -6.317 6.729 2.242 1.00 94.88 90 VAL A O 1
ATOM 744 N N . THR A 1 91 ? -7.337 8.691 2.688 1.00 94.75 91 THR A N 1
ATOM 745 C CA . THR A 1 91 ? -6.525 9.487 1.763 1.00 94.75 91 THR A CA 1
ATOM 746 C C . THR A 1 91 ? -5.324 10.085 2.488 1.00 94.75 91 THR A C 1
ATOM 748 O O . THR A 1 91 ? -5.394 10.469 3.658 1.00 94.75 91 THR A O 1
ATOM 751 N N . MET A 1 92 ? -4.212 10.177 1.768 1.00 95.19 92 MET A N 1
ATOM 752 C CA . MET A 1 92 ? -3.002 10.866 2.211 1.00 95.19 92 MET A CA 1
ATOM 753 C C . MET A 1 92 ? -2.524 11.781 1.083 1.00 95.19 92 MET A C 1
ATOM 755 O O . MET A 1 92 ? -2.783 11.518 -0.099 1.00 95.19 92 MET A O 1
ATOM 759 N N . LYS A 1 93 ? -1.835 12.863 1.443 1.00 94.50 93 LYS A N 1
ATOM 760 C CA . LYS A 1 93 ? -1.152 13.737 0.490 1.00 94.50 93 LYS A CA 1
ATOM 761 C C . LYS A 1 93 ? -0.003 12.973 -0.155 1.00 94.50 93 LYS A C 1
ATOM 763 O O . LYS A 1 93 ? 0.760 12.286 0.517 1.00 94.50 93 LYS A O 1
ATOM 768 N N . TYR A 1 94 ? 0.121 13.123 -1.461 1.00 92.25 94 TYR A N 1
ATOM 769 C CA . TYR A 1 94 ? 1.199 12.580 -2.257 1.00 92.25 94 TYR A CA 1
ATOM 770 C C . TYR A 1 94 ? 1.958 13.732 -2.896 1.00 92.25 94 TYR A C 1
ATOM 772 O O . TYR A 1 94 ? 1.421 14.430 -3.756 1.00 92.25 94 TYR A O 1
ATOM 780 N N . ILE A 1 95 ? 3.166 13.973 -2.400 1.00 90.69 95 ILE A N 1
ATOM 781 C CA . ILE A 1 95 ? 4.053 15.051 -2.831 1.00 90.69 95 ILE A CA 1
ATOM 782 C C . ILE A 1 95 ? 4.916 14.491 -3.955 1.00 90.69 95 ILE A C 1
ATOM 784 O O . ILE A 1 95 ? 5.648 13.533 -3.730 1.00 90.69 95 ILE A O 1
ATOM 788 N N . THR A 1 96 ? 4.824 15.062 -5.155 1.00 86.81 96 THR A N 1
ATOM 789 C CA . THR A 1 96 ? 5.600 14.597 -6.324 1.00 86.81 96 THR A CA 1
ATOM 790 C C . THR A 1 96 ? 6.559 15.649 -6.870 1.00 86.81 96 THR A C 1
ATOM 792 O O . THR A 1 96 ? 7.215 15.410 -7.879 1.00 86.81 96 THR A O 1
ATOM 795 N N . ALA A 1 97 ? 6.627 16.816 -6.229 1.00 83.56 97 ALA A N 1
ATOM 796 C CA . ALA A 1 97 ? 7.648 17.822 -6.471 1.00 83.56 97 ALA A CA 1
ATOM 797 C C . ALA A 1 97 ? 7.919 18.607 -5.181 1.00 83.56 97 ALA A C 1
ATOM 799 O O . ALA A 1 97 ? 6.986 18.946 -4.442 1.00 83.56 97 ALA A O 1
ATOM 800 N N . THR A 1 98 ? 9.192 18.911 -4.942 1.00 82.75 98 THR A N 1
ATOM 801 C CA . THR A 1 98 ? 9.664 19.783 -3.862 1.00 82.75 98 THR A CA 1
ATOM 802 C C . THR A 1 98 ? 10.535 20.905 -4.424 1.00 82.75 98 THR A C 1
ATOM 804 O O . THR A 1 98 ? 11.003 20.818 -5.560 1.00 82.75 98 THR A O 1
ATOM 807 N N . ASP A 1 99 ? 10.745 21.963 -3.644 1.00 82.56 99 ASP A N 1
ATOM 808 C CA . ASP A 1 99 ? 11.783 22.962 -3.913 1.00 82.56 99 ASP A CA 1
ATOM 809 C C . ASP A 1 99 ? 13.173 22.485 -3.435 1.00 82.56 99 ASP A C 1
ATOM 811 O O . ASP A 1 99 ? 13.339 21.359 -2.953 1.00 82.56 99 ASP A O 1
ATOM 815 N N . GLU A 1 100 ? 14.178 23.352 -3.572 1.00 79.56 100 GLU A N 1
ATOM 816 C CA . GLU A 1 100 ? 15.562 23.116 -3.129 1.00 79.56 100 GLU A CA 1
ATOM 817 C C . GLU A 1 100 ? 15.727 22.994 -1.601 1.00 79.56 100 GLU A C 1
ATOM 819 O O . GLU A 1 100 ? 16.748 22.497 -1.127 1.00 79.56 100 GLU A O 1
ATOM 824 N N . TYR A 1 101 ? 14.711 23.394 -0.832 1.00 78.81 101 TYR A N 1
ATOM 825 C CA . TYR A 1 101 ? 14.653 23.298 0.628 1.00 78.81 101 TYR A CA 1
ATOM 826 C C . TYR A 1 101 ? 13.804 22.106 1.110 1.00 78.81 101 TYR A C 1
ATOM 828 O O . TYR A 1 101 ? 13.658 21.900 2.316 1.00 78.81 101 TYR A O 1
ATOM 836 N N . GLY A 1 102 ? 13.248 21.310 0.188 1.00 75.06 102 GLY A N 1
ATOM 837 C CA . GLY A 1 102 ? 12.388 20.163 0.484 1.00 75.06 102 GLY A CA 1
ATOM 838 C C . GLY A 1 102 ? 10.915 20.505 0.745 1.00 75.06 102 GLY A C 1
ATOM 839 O O . GLY A 1 102 ? 10.147 19.614 1.114 1.00 75.06 102 GLY A O 1
ATOM 840 N N . ASN A 1 103 ? 10.479 21.753 0.543 1.00 83.12 103 ASN A N 1
ATOM 841 C CA . ASN A 1 103 ? 9.071 22.124 0.696 1.00 83.12 103 ASN A CA 1
ATOM 842 C C . ASN A 1 103 ? 8.240 21.592 -0.484 1.00 83.12 103 ASN A C 1
ATOM 844 O O . ASN A 1 103 ? 8.674 21.723 -1.629 1.00 83.12 103 ASN A O 1
ATOM 848 N N . PRO A 1 104 ? 7.027 21.052 -0.264 1.00 84.50 104 PRO A N 1
ATOM 849 C CA . PRO A 1 104 ? 6.160 20.591 -1.348 1.00 84.50 104 PRO A CA 1
ATOM 850 C C . PRO A 1 104 ? 5.748 21.719 -2.303 1.00 84.50 104 PRO A C 1
ATOM 852 O O . PRO A 1 104 ? 5.029 22.637 -1.910 1.00 84.50 104 PRO A O 1
ATOM 855 N N . THR A 1 105 ? 6.129 21.612 -3.577 1.00 86.50 105 THR A N 1
ATOM 856 C CA . THR A 1 105 ? 5.689 22.527 -4.648 1.00 86.50 105 THR A CA 1
ATOM 857 C C . THR A 1 105 ? 4.484 21.980 -5.409 1.00 86.50 105 THR A C 1
ATOM 859 O O . THR A 1 105 ? 3.667 22.753 -5.908 1.00 86.50 105 THR A O 1
ATOM 862 N N . PHE A 1 106 ? 4.313 20.654 -5.444 1.00 85.94 106 PHE A N 1
ATOM 863 C CA . PHE A 1 106 ? 3.107 20.012 -5.961 1.00 85.94 106 PHE A CA 1
ATOM 864 C C . PHE A 1 106 ? 2.732 18.776 -5.140 1.00 85.94 106 PHE A C 1
ATOM 866 O O . PHE A 1 106 ? 3.560 17.898 -4.881 1.00 85.94 106 PHE A O 1
ATOM 873 N N . SER A 1 107 ? 1.458 18.690 -4.753 1.00 89.62 107 SER A N 1
ATOM 874 C CA . SER A 1 107 ? 0.896 17.500 -4.118 1.00 89.62 107 SER A CA 1
ATOM 875 C C . SER A 1 107 ? -0.587 17.325 -4.435 1.00 89.62 107 SER A C 1
ATOM 877 O O . SER A 1 107 ? -1.298 18.295 -4.696 1.00 89.62 107 SER A O 1
ATOM 879 N N . PHE A 1 108 ? -1.058 16.082 -4.387 1.00 90.44 108 PHE A N 1
ATOM 880 C CA . PHE A 1 108 ? -2.468 15.721 -4.548 1.00 90.44 108 PHE A CA 1
ATOM 881 C C . PHE A 1 108 ? -2.832 14.568 -3.609 1.00 90.44 108 PHE A C 1
ATOM 883 O O . PHE A 1 108 ? -1.954 13.898 -3.073 1.00 90.44 108 PHE A O 1
ATOM 890 N N . LYS A 1 109 ? -4.121 14.319 -3.370 1.00 89.75 109 LYS A N 1
ATOM 891 C CA . LYS A 1 109 ? -4.551 13.210 -2.505 1.00 89.75 109 LYS A CA 1
ATOM 892 C C . LYS A 1 109 ? -4.618 11.894 -3.284 1.00 89.75 109 LYS A C 1
ATOM 894 O O . LYS A 1 109 ? -5.169 11.853 -4.382 1.00 89.75 109 LYS A O 1
ATOM 899 N N . ARG A 1 110 ? -4.103 10.808 -2.697 1.00 90.75 110 ARG A N 1
ATOM 900 C CA . ARG A 1 110 ? -4.280 9.423 -3.181 1.00 90.75 110 ARG A CA 1
ATOM 901 C C . ARG A 1 110 ? -4.921 8.569 -2.088 1.00 90.75 110 ARG A C 1
ATOM 903 O O . ARG A 1 110 ? -4.676 8.791 -0.903 1.00 90.75 110 ARG A O 1
ATOM 910 N N . HIS A 1 111 ? -5.706 7.568 -2.484 1.00 92.06 111 HIS A N 1
ATOM 911 C CA . HIS A 1 111 ? -6.110 6.480 -1.590 1.00 92.06 111 HIS A CA 1
ATOM 912 C C . HIS A 1 111 ? -4.863 5.662 -1.257 1.00 92.06 111 HIS A C 1
ATOM 914 O O . HIS A 1 111 ? -4.226 5.126 -2.165 1.00 92.06 111 HIS A O 1
ATOM 920 N N . ARG A 1 112 ? -4.472 5.637 0.020 1.00 91.94 112 ARG A N 1
ATOM 921 C CA . ARG A 1 112 ? -3.193 5.051 0.447 1.00 91.94 112 ARG A CA 1
ATOM 922 C C . ARG A 1 112 ? -3.375 3.939 1.465 1.00 91.94 112 ARG A C 1
ATOM 924 O O . ARG A 1 112 ? -2.734 2.911 1.299 1.00 91.94 112 ARG A O 1
ATOM 931 N N . LEU A 1 113 ? -4.285 4.095 2.428 1.00 93.88 113 LEU A N 1
ATOM 932 C CA . LEU A 1 113 ? -4.720 3.013 3.315 1.00 93.88 113 LEU A CA 1
ATOM 933 C C . LEU A 1 113 ? -6.113 2.537 2.884 1.00 93.88 113 LEU A C 1
ATOM 935 O O . LEU A 1 113 ? -7.007 3.364 2.699 1.00 93.88 113 LEU A O 1
ATOM 939 N N . VAL A 1 114 ? -6.321 1.230 2.734 1.00 94.25 114 VAL A N 1
ATOM 940 C CA . VAL A 1 114 ? -7.631 0.652 2.392 1.00 94.25 114 VAL A CA 1
ATOM 941 C C . VAL A 1 114 ? -7.941 -0.603 3.194 1.00 94.25 114 VAL A C 1
ATOM 943 O O . VAL A 1 114 ? -7.057 -1.398 3.494 1.00 94.25 114 VAL A O 1
ATOM 946 N N . LYS A 1 115 ? -9.213 -0.800 3.530 1.00 94.69 115 LYS A N 1
ATOM 947 C CA . LYS A 1 115 ? -9.678 -1.930 4.334 1.00 94.69 115 LYS A CA 1
ATOM 948 C C . LYS A 1 115 ? -9.700 -3.221 3.510 1.00 94.69 115 LYS A C 1
ATOM 950 O O . LYS A 1 115 ? -10.456 -3.328 2.543 1.00 94.69 115 LYS A O 1
ATOM 955 N N . ARG A 1 116 ? -8.906 -4.224 3.902 1.00 94.69 116 ARG A N 1
ATOM 956 C CA . ARG A 1 116 ? -8.714 -5.486 3.158 1.00 94.69 116 ARG A CA 1
ATOM 957 C C . ARG A 1 116 ? -10.030 -6.206 2.874 1.00 94.69 116 ARG A C 1
ATOM 959 O O . ARG A 1 116 ? -10.243 -6.665 1.758 1.00 94.69 116 ARG A O 1
ATOM 966 N N . SER A 1 117 ? -10.937 -6.264 3.850 1.00 94.44 117 SER A N 1
ATOM 967 C CA . SER A 1 117 ? -12.223 -6.972 3.726 1.00 94.44 117 SER A CA 1
ATOM 968 C C . SER A 1 117 ? -13.182 -6.387 2.678 1.00 94.44 117 SER A C 1
ATOM 970 O O . SER A 1 117 ? -14.173 -7.031 2.339 1.00 94.44 117 SER A O 1
ATOM 972 N N . ARG A 1 118 ? -12.882 -5.207 2.115 1.00 94.06 118 ARG A N 1
ATOM 973 C CA . ARG A 1 118 ? -13.592 -4.643 0.956 1.00 94.06 118 ARG A CA 1
ATOM 974 C C . ARG A 1 118 ? -13.159 -5.248 -0.383 1.00 94.06 118 ARG A C 1
ATOM 976 O O . ARG A 1 118 ? -13.873 -5.064 -1.362 1.00 94.06 118 ARG A O 1
ATOM 983 N N . ASN A 1 119 ? -12.029 -5.963 -0.427 1.00 92.88 119 ASN A N 1
ATOM 984 C CA . ASN A 1 119 ? -11.468 -6.600 -1.625 1.00 92.88 119 ASN A CA 1
ATOM 985 C C . ASN A 1 119 ? -11.365 -5.646 -2.834 1.00 92.88 119 ASN A C 1
ATOM 987 O O . ASN A 1 119 ? -11.706 -6.016 -3.958 1.00 92.88 119 ASN A O 1
ATOM 991 N N . PHE A 1 120 ? -10.926 -4.402 -2.605 1.00 92.88 120 PHE A N 1
ATOM 992 C CA . PHE A 1 120 ? -10.708 -3.442 -3.689 1.00 92.88 120 PHE A CA 1
ATOM 993 C C . PHE A 1 120 ? -9.646 -3.944 -4.671 1.00 92.88 120 PHE A C 1
ATOM 995 O O . PHE A 1 120 ? -8.677 -4.591 -4.274 1.00 92.88 120 PHE A O 1
ATOM 1002 N N . LEU A 1 121 ? -9.816 -3.593 -5.945 1.00 90.00 121 LEU A N 1
ATOM 1003 C CA . LEU A 1 121 ? -8.931 -4.006 -7.027 1.00 90.00 121 LEU A CA 1
ATOM 1004 C C . LEU A 1 121 ? -8.358 -2.796 -7.764 1.00 90.00 121 LEU A C 1
ATOM 1006 O O . LEU A 1 121 ? -9.029 -1.780 -7.975 1.00 90.00 121 LEU A O 1
ATOM 1010 N N . TRP A 1 122 ? -7.109 -2.946 -8.182 1.00 88.25 122 TRP A N 1
ATOM 1011 C CA . TRP A 1 122 ? -6.444 -2.085 -9.144 1.00 88.25 122 TRP A CA 1
ATOM 1012 C C . TRP A 1 122 ? -6.914 -2.424 -10.558 1.00 88.25 122 TRP A C 1
ATOM 1014 O O . TRP A 1 122 ? -7.020 -3.598 -10.927 1.00 88.25 122 TRP A O 1
ATOM 1024 N N . TYR A 1 123 ? -7.150 -1.387 -11.355 1.00 80.62 123 TYR A N 1
ATOM 1025 C CA . TYR A 1 123 ? -7.534 -1.466 -12.763 1.00 80.62 123 TYR A CA 1
ATOM 1026 C C . TYR A 1 123 ? -6.627 -0.565 -13.602 1.00 80.62 123 TYR A C 1
ATOM 1028 O O . TYR A 1 123 ? -6.160 0.459 -13.118 1.00 80.62 123 TYR A O 1
ATOM 1036 N N . GLY A 1 124 ? -6.417 -0.922 -14.872 1.00 72.31 124 GLY A N 1
ATOM 1037 C CA . GLY A 1 124 ? -5.558 -0.186 -15.808 1.00 72.31 124 GLY A CA 1
ATOM 1038 C C . GLY A 1 124 ? -4.193 -0.849 -16.034 1.00 72.31 124 GLY A C 1
ATOM 1039 O O . GLY A 1 124 ? -3.688 -1.583 -15.191 1.00 72.31 124 GLY A O 1
ATOM 1040 N N . ASN A 1 125 ? -3.596 -0.616 -17.208 1.00 55.84 125 ASN A N 1
ATOM 1041 C CA . ASN A 1 125 ? -2.319 -1.241 -17.593 1.00 55.84 125 ASN A CA 1
ATOM 1042 C C . ASN A 1 125 ? -1.096 -0.331 -17.373 1.00 55.84 125 ASN A C 1
ATOM 1044 O O . ASN A 1 125 ? -0.001 -0.841 -17.166 1.00 55.84 125 ASN A O 1
ATOM 1048 N N . VAL A 1 126 ? -1.291 0.995 -17.413 1.00 53.06 126 VAL A N 1
ATOM 1049 C CA . VAL A 1 126 ? -0.246 2.026 -17.232 1.00 53.06 126 VAL A CA 1
ATOM 1050 C C . VAL A 1 126 ? -0.713 3.064 -16.214 1.00 53.06 126 VAL A C 1
ATOM 1052 O O . VAL A 1 126 ? -0.126 3.198 -15.149 1.00 53.06 126 VAL A O 1
ATOM 1055 N N . HIS A 1 127 ? -1.826 3.746 -16.500 1.00 58.22 127 HIS A N 1
ATOM 1056 C CA . HIS A 1 127 ? -2.517 4.600 -15.533 1.00 58.22 127 HIS A CA 1
ATOM 1057 C C . HIS A 1 127 ? -3.412 3.741 -14.643 1.00 58.22 127 HIS A C 1
ATOM 1059 O O . HIS A 1 127 ? -4.619 3.633 -14.861 1.00 58.22 127 HIS A O 1
ATOM 1065 N N . GLU A 1 128 ? -2.787 3.051 -13.694 1.00 68.38 128 GLU A N 1
ATOM 1066 C CA . GLU A 1 128 ? -3.503 2.217 -12.739 1.00 68.38 128 GLU A CA 1
ATOM 1067 C C . GLU A 1 128 ? -4.234 3.056 -11.681 1.00 68.38 128 GLU A C 1
ATOM 1069 O O . GLU A 1 128 ? -3.700 4.031 -11.147 1.00 68.38 128 GLU A O 1
ATOM 1074 N N . TYR A 1 129 ? -5.463 2.659 -11.357 1.00 76.38 129 TYR A N 1
ATOM 1075 C CA . TYR A 1 129 ? -6.255 3.260 -10.289 1.00 76.38 129 TYR A CA 1
ATOM 1076 C C . TYR A 1 129 ? -6.860 2.175 -9.401 1.00 76.38 129 TYR A C 1
ATOM 1078 O O . TYR A 1 129 ? -7.256 1.108 -9.871 1.00 76.38 129 TYR A O 1
ATOM 1086 N N . LEU A 1 130 ? -6.940 2.462 -8.104 1.00 83.00 130 LEU A N 1
ATOM 1087 C CA . LEU A 1 130 ? -7.604 1.608 -7.130 1.00 83.00 130 LEU A CA 1
ATOM 1088 C C . LEU A 1 130 ? -9.087 1.982 -7.081 1.00 83.00 130 LEU A C 1
ATOM 1090 O O . LEU A 1 130 ? -9.432 3.099 -6.691 1.00 83.00 130 LEU A O 1
ATOM 1094 N N . ALA A 1 131 ? -9.965 1.069 -7.495 1.00 82.75 131 ALA A N 1
ATOM 1095 C CA . ALA A 1 131 ? -11.404 1.310 -7.478 1.00 82.75 131 ALA A CA 1
ATOM 1096 C C . ALA A 1 131 ? -11.943 1.159 -6.047 1.00 82.75 131 ALA A C 1
ATOM 1098 O O . ALA A 1 131 ? -12.227 0.049 -5.594 1.00 82.75 131 ALA A O 1
ATOM 1099 N N . VAL A 1 132 ? -12.066 2.281 -5.335 1.00 87.88 132 VAL A N 1
ATOM 1100 C CA . VAL A 1 132 ? -12.572 2.326 -3.956 1.00 87.88 132 VAL A CA 1
ATOM 1101 C C . VAL A 1 132 ? -14.004 2.851 -3.865 1.00 87.88 132 VAL A C 1
ATOM 1103 O O . VAL A 1 132 ? -14.487 3.568 -4.738 1.00 87.88 132 VAL A O 1
ATOM 1106 N N . ASN A 1 133 ? -14.683 2.503 -2.774 1.00 87.69 133 ASN A N 1
ATOM 1107 C CA . ASN A 1 133 ? -15.998 3.014 -2.386 1.00 87.69 133 ASN A CA 1
ATOM 1108 C C . ASN A 1 133 ? -16.197 2.828 -0.867 1.00 87.69 133 ASN A C 1
ATOM 1110 O O . ASN A 1 133 ? -15.405 2.143 -0.222 1.00 87.69 133 ASN A O 1
ATOM 1114 N N . GLY A 1 134 ? -17.257 3.409 -0.303 1.00 91.75 134 GLY A N 1
ATOM 1115 C CA . GLY A 1 134 ? -17.537 3.351 1.137 1.00 91.75 134 GLY A CA 1
ATOM 1116 C C . GLY A 1 134 ? -17.114 4.621 1.879 1.00 91.75 134 GLY A C 1
ATOM 1117 O O . GLY A 1 134 ? -17.038 5.695 1.279 1.00 91.75 134 GLY A O 1
ATOM 1118 N N 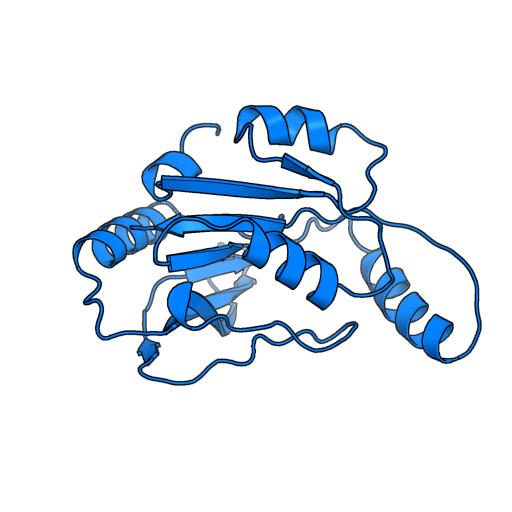. LYS A 1 135 ? -16.882 4.520 3.193 1.00 93.81 135 LYS A N 1
ATOM 1119 C CA . LYS A 1 135 ? -16.586 5.683 4.046 1.00 93.81 135 LYS A CA 1
ATOM 1120 C C . LYS A 1 135 ? -15.105 6.060 3.942 1.00 93.81 135 LYS A C 1
ATOM 1122 O O . LYS A 1 135 ? -14.231 5.285 4.333 1.00 93.81 135 LYS A O 1
ATOM 1127 N N . VAL A 1 136 ? -14.829 7.262 3.440 1.00 94.62 136 VAL A N 1
ATOM 1128 C CA . VAL A 1 136 ? -13.471 7.802 3.276 1.00 94.62 136 VAL A CA 1
ATOM 1129 C C . VAL A 1 136 ? -13.106 8.694 4.464 1.00 94.62 136 VAL A C 1
ATOM 1131 O O . VAL A 1 136 ? -13.914 9.519 4.888 1.00 94.62 136 VAL A O 1
ATOM 1134 N N . LEU A 1 137 ? -11.891 8.538 4.989 1.00 94.62 137 LEU A N 1
ATOM 1135 C CA . LEU A 1 137 ? -11.260 9.465 5.927 1.00 94.62 137 LEU A CA 1
ATOM 1136 C C . LEU A 1 137 ? -10.196 10.287 5.197 1.00 94.62 137 LEU A C 1
ATOM 1138 O O . LEU A 1 137 ? -9.281 9.731 4.588 1.00 94.62 137 LEU A O 1
ATOM 1142 N N . ASP A 1 138 ? -10.288 11.608 5.287 1.00 94.44 138 ASP A N 1
ATOM 1143 C CA . ASP A 1 138 ? -9.249 12.509 4.801 1.00 94.44 138 ASP A CA 1
ATOM 1144 C C . ASP A 1 138 ? -8.199 12.782 5.881 1.00 94.44 138 ASP A C 1
ATOM 1146 O O . ASP A 1 138 ? -8.542 13.078 7.026 1.00 94.44 138 ASP A O 1
ATOM 1150 N N . THR A 1 139 ? -6.913 12.723 5.516 1.00 95.19 139 THR A N 1
ATOM 1151 C CA . THR A 1 139 ? -5.814 13.060 6.433 1.00 95.19 139 THR A CA 1
ATOM 1152 C C . THR A 1 139 ? -4.811 14.035 5.829 1.00 95.19 139 THR A C 1
ATOM 1154 O O . THR A 1 139 ? -4.661 14.154 4.612 1.00 95.19 139 THR A O 1
ATOM 1157 N N . GLU A 1 140 ? -4.084 14.704 6.722 1.00 94.06 140 GLU A N 1
ATOM 1158 C CA . GLU A 1 140 ? -2.960 15.587 6.398 1.00 94.06 140 GLU A CA 1
ATOM 1159 C C . GLU A 1 140 ? -1.614 14.840 6.336 1.00 94.06 140 GLU A C 1
ATOM 1161 O O . GLU A 1 140 ? -0.569 15.459 6.125 1.00 94.06 140 GLU A O 1
ATOM 1166 N N . ILE A 1 141 ? -1.638 13.511 6.506 1.00 94.75 141 ILE A N 1
ATOM 1167 C CA . ILE A 1 141 ? -0.461 12.647 6.382 1.00 94.75 141 ILE A CA 1
ATOM 1168 C C . ILE A 1 141 ? 0.063 12.751 4.953 1.00 94.75 141 ILE A C 1
ATOM 1170 O O . ILE A 1 141 ? -0.714 12.750 3.997 1.00 94.75 141 ILE A O 1
ATOM 1174 N N . SER A 1 142 ? 1.378 12.858 4.816 1.00 93.69 142 SER A N 1
ATOM 1175 C CA . SER A 1 142 ? 2.067 13.074 3.550 1.00 93.69 142 SER A CA 1
ATOM 1176 C C . SER A 1 142 ? 3.074 11.963 3.259 1.00 93.69 142 SER A C 1
ATOM 1178 O O . SER A 1 142 ? 3.829 11.546 4.136 1.00 93.69 142 SER A O 1
ATOM 1180 N N . ILE A 1 143 ? 3.080 11.513 2.006 1.00 90.06 143 ILE A N 1
ATOM 1181 C CA . ILE A 1 143 ? 4.051 10.590 1.414 1.00 90.06 143 ILE A CA 1
ATOM 1182 C C . ILE A 1 143 ? 4.750 11.352 0.286 1.00 90.06 143 ILE A C 1
ATOM 1184 O O . ILE A 1 143 ? 4.084 11.989 -0.535 1.00 90.06 143 ILE A O 1
ATOM 1188 N N . ILE A 1 144 ? 6.077 11.306 0.260 1.00 88.88 144 ILE A N 1
ATOM 1189 C CA . ILE A 1 144 ? 6.933 11.990 -0.708 1.00 88.88 144 ILE A CA 1
ATOM 1190 C C . ILE A 1 144 ? 7.391 10.967 -1.742 1.00 88.88 144 ILE A C 1
ATOM 1192 O O . ILE A 1 144 ? 8.046 9.995 -1.391 1.00 88.88 144 ILE A O 1
ATOM 1196 N N . HIS A 1 145 ? 7.070 11.192 -3.010 1.00 85.00 145 HIS A N 1
ATOM 1197 C CA . HIS A 1 145 ? 7.658 10.455 -4.121 1.00 85.00 145 HIS A CA 1
ATOM 1198 C C . HIS A 1 145 ? 9.050 11.018 -4.395 1.00 85.00 145 HIS A C 1
ATOM 1200 O O . HIS A 1 145 ? 9.174 12.185 -4.780 1.00 85.00 145 HIS A O 1
ATOM 1206 N N . GLN A 1 146 ? 10.089 10.208 -4.213 1.00 76.31 146 GLN A N 1
ATOM 1207 C CA . GLN A 1 146 ? 11.463 10.584 -4.526 1.00 76.31 146 GLN A CA 1
ATOM 1208 C C . GLN A 1 146 ? 12.039 9.640 -5.594 1.00 76.31 146 GLN A C 1
ATOM 1210 O O . GLN A 1 146 ? 12.864 8.778 -5.281 1.00 76.31 146 GLN A O 1
ATOM 1215 N N . PRO A 1 147 ? 11.625 9.789 -6.869 1.00 67.06 147 PRO A N 1
ATOM 1216 C CA . PRO A 1 147 ? 12.193 9.009 -7.958 1.00 67.06 147 PRO A CA 1
ATOM 1217 C C . PRO A 1 147 ? 13.681 9.348 -8.095 1.00 67.06 147 PRO A C 1
ATOM 1219 O O . PRO A 1 147 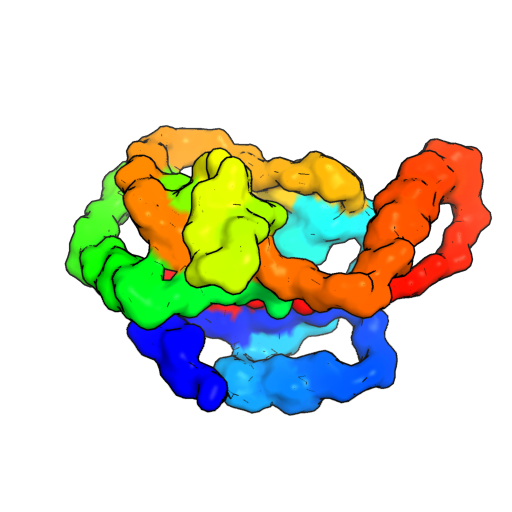? 14.078 10.517 -8.030 1.00 67.06 147 PRO A O 1
ATOM 1222 N N . ASN A 1 148 ? 14.532 8.342 -8.300 1.00 53.53 148 ASN A N 1
ATOM 1223 C CA . ASN A 1 148 ? 15.957 8.602 -8.477 1.00 53.53 148 ASN A CA 1
ATOM 1224 C C . ASN A 1 148 ? 16.174 9.349 -9.800 1.00 53.53 148 ASN A C 1
ATOM 1226 O O . ASN A 1 148 ? 15.773 8.886 -10.862 1.00 53.53 148 ASN A O 1
ATOM 1230 N N . PHE A 1 149 ? 16.878 10.483 -9.776 1.00 43.28 149 PHE A N 1
ATOM 1231 C CA . PHE A 1 149 ? 17.109 11.307 -10.976 1.00 43.28 149 PHE A CA 1
ATOM 1232 C C . PHE A 1 149 ? 17.907 10.600 -12.099 1.00 43.28 149 PHE A C 1
ATOM 1234 O O . PHE A 1 149 ? 17.978 11.100 -13.224 1.00 43.28 149 PHE A O 1
ATOM 1241 N N . SER A 1 150 ? 18.476 9.419 -11.833 1.00 40.69 150 SER A N 1
ATOM 1242 C CA . SER A 1 150 ? 19.036 8.506 -12.839 1.00 40.69 150 SER A CA 1
ATOM 1243 C C . SER A 1 150 ? 17.981 7.764 -13.682 1.00 40.69 150 SER A C 1
ATOM 1245 O O . SER A 1 150 ? 18.322 7.221 -14.734 1.00 40.69 150 SER A O 1
ATOM 1247 N N . ASP A 1 151 ? 16.706 7.763 -13.284 1.00 43.72 151 ASP A N 1
ATOM 1248 C CA . ASP A 1 151 ? 15.610 7.017 -13.921 1.00 43.72 151 ASP A CA 1
ATOM 1249 C C . ASP A 1 151 ? 14.956 7.722 -15.125 1.00 43.72 151 ASP A C 1
ATOM 1251 O O . ASP A 1 151 ? 13.780 7.537 -15.437 1.00 43.72 151 ASP A O 1
ATOM 1255 N N . LYS A 1 152 ? 15.765 8.399 -15.954 1.00 37.41 152 LYS A N 1
ATOM 1256 C CA . LYS A 1 152 ? 15.366 8.854 -17.308 1.00 37.41 152 LYS A CA 1
ATOM 1257 C C . LYS A 1 152 ? 14.929 7.721 -18.268 1.00 37.41 152 LYS A C 1
ATOM 1259 O O . LYS A 1 152 ? 14.681 7.985 -19.438 1.00 37.41 152 LYS A O 1
ATOM 1264 N N . LYS A 1 153 ? 14.846 6.470 -17.799 1.00 42.09 153 LYS A N 1
ATOM 1265 C CA . LYS A 1 153 ? 14.413 5.276 -18.545 1.00 42.09 153 LYS A CA 1
ATOM 1266 C C . LYS A 1 153 ? 12.926 4.931 -18.378 1.00 42.09 153 LYS A C 1
ATOM 1268 O O . LYS A 1 153 ? 12.448 4.057 -19.098 1.00 42.09 153 LYS A O 1
ATOM 1273 N N . ASP A 1 154 ? 12.183 5.563 -17.467 1.00 46.66 154 ASP A N 1
ATOM 1274 C CA . ASP A 1 154 ? 10.783 5.163 -17.228 1.00 46.66 154 ASP A CA 1
ATOM 1275 C C . ASP A 1 154 ? 9.785 5.677 -18.276 1.00 46.66 154 ASP A C 1
ATOM 1277 O O . ASP A 1 154 ? 8.755 5.031 -18.502 1.00 46.66 154 ASP A O 1
ATOM 1281 N N . SER A 1 155 ? 10.115 6.741 -19.023 1.00 48.22 155 SER A N 1
ATOM 1282 C CA . SER A 1 155 ? 9.346 7.109 -20.222 1.00 48.22 155 SER A CA 1
ATOM 1283 C C . SER A 1 155 ? 9.318 5.959 -21.228 1.00 48.22 155 SER A C 1
ATOM 1285 O O . SER A 1 155 ? 8.247 5.609 -21.719 1.00 48.22 155 SER A O 1
ATOM 1287 N N . ASP A 1 156 ? 10.462 5.307 -21.462 1.00 48.53 156 ASP A N 1
ATOM 1288 C CA . ASP A 1 156 ? 10.591 4.212 -22.427 1.00 48.53 156 ASP A CA 1
ATOM 1289 C C . ASP A 1 156 ? 9.726 3.005 -22.056 1.00 48.53 156 ASP A C 1
ATOM 1291 O O . ASP A 1 156 ? 9.278 2.288 -22.946 1.00 48.53 156 ASP A O 1
ATOM 1295 N N . ARG A 1 157 ? 9.461 2.745 -20.765 1.00 51.97 157 ARG A N 1
ATOM 1296 C CA . ARG A 1 157 ? 8.609 1.614 -20.352 1.00 51.97 157 ARG A CA 1
ATOM 1297 C C . ARG A 1 157 ? 7.132 1.899 -20.607 1.00 51.97 157 ARG A C 1
ATOM 1299 O O . ARG A 1 157 ? 6.444 1.038 -21.150 1.00 51.97 157 ARG A O 1
ATOM 1306 N N . ASN A 1 158 ? 6.661 3.098 -20.271 1.00 43.88 158 ASN A N 1
ATOM 1307 C CA . ASN A 1 158 ? 5.287 3.508 -20.566 1.00 43.88 158 ASN A CA 1
ATOM 1308 C C . ASN A 1 158 ? 5.060 3.577 -22.082 1.00 43.88 158 ASN A C 1
ATOM 1310 O O . ASN A 1 158 ? 4.086 3.012 -22.578 1.00 43.88 158 ASN A O 1
ATOM 1314 N N . ILE A 1 159 ? 6.012 4.158 -22.823 1.00 49.84 159 ILE A N 1
ATOM 1315 C CA . ILE A 1 159 ? 6.040 4.141 -24.291 1.00 49.84 159 ILE A CA 1
ATOM 1316 C C . ILE A 1 159 ? 5.996 2.695 -24.802 1.00 49.84 159 ILE A C 1
ATOM 1318 O O . ILE A 1 159 ? 5.100 2.381 -25.573 1.00 49.84 159 ILE A O 1
ATOM 1322 N N . LYS A 1 160 ? 6.829 1.775 -24.298 1.00 53.59 160 LYS A N 1
ATOM 1323 C CA . LYS A 1 160 ? 6.802 0.351 -24.691 1.00 53.59 160 LYS A CA 1
ATOM 1324 C C . LYS A 1 160 ? 5.490 -0.371 -24.388 1.00 53.59 160 LYS A C 1
ATOM 1326 O O . LYS A 1 160 ? 5.154 -1.302 -25.114 1.00 53.59 160 LYS A O 1
ATOM 1331 N N . ILE A 1 161 ? 4.734 0.007 -23.354 1.00 53.09 161 ILE A N 1
ATOM 1332 C CA . ILE A 1 161 ? 3.396 -0.566 -23.113 1.00 53.09 161 ILE A CA 1
ATOM 1333 C C . ILE A 1 161 ? 2.395 -0.004 -24.137 1.00 53.09 161 ILE A C 1
ATOM 1335 O O . ILE A 1 161 ? 1.644 -0.773 -24.741 1.00 53.09 161 ILE A O 1
ATOM 1339 N N . TYR A 1 162 ? 2.443 1.302 -24.425 1.00 47.97 162 TYR A N 1
ATOM 1340 C CA . TYR A 1 162 ? 1.662 1.923 -25.504 1.00 47.97 162 TYR A CA 1
ATOM 1341 C C . TYR A 1 162 ? 2.049 1.414 -26.909 1.00 47.97 162 TYR A C 1
ATOM 1343 O O . TYR A 1 162 ? 1.197 1.315 -27.794 1.00 47.97 162 TYR A O 1
ATOM 1351 N N . GLU A 1 163 ? 3.307 1.026 -27.118 1.00 46.53 163 GLU A N 1
ATOM 1352 C CA . GLU A 1 163 ? 3.803 0.379 -28.334 1.00 46.53 163 GLU A CA 1
ATOM 1353 C C . GLU A 1 163 ? 3.437 -1.105 -28.386 1.00 46.53 163 GLU A C 1
ATOM 1355 O O . GLU A 1 163 ? 3.054 -1.575 -29.453 1.00 46.53 163 GLU A O 1
ATOM 1360 N N . LYS A 1 164 ? 3.443 -1.843 -27.264 1.00 47.97 164 LYS A N 1
ATOM 1361 C CA . LYS A 1 164 ? 2.931 -3.227 -27.194 1.00 47.97 164 LYS A CA 1
ATOM 1362 C C . LYS A 1 164 ? 1.440 -3.312 -27.495 1.00 47.97 164 LYS A C 1
ATOM 1364 O O . LYS A 1 164 ? 1.018 -4.248 -28.168 1.00 47.97 164 LYS A O 1
ATOM 1369 N N . MET A 1 165 ? 0.665 -2.303 -27.090 1.00 48.97 165 MET A N 1
ATOM 1370 C CA . MET A 1 165 ? -0.722 -2.118 -27.537 1.00 48.97 165 MET A CA 1
ATOM 1371 C C . MET A 1 165 ? -0.849 -1.911 -29.061 1.00 48.97 165 MET A C 1
ATOM 1373 O O . MET A 1 165 ? -1.951 -2.018 -29.593 1.00 48.97 165 MET A O 1
ATOM 1377 N N . LYS A 1 166 ? 0.257 -1.653 -29.778 1.00 38.62 166 LYS A N 1
ATOM 1378 C CA . LYS A 1 166 ? 0.324 -1.562 -31.247 1.00 38.62 166 LYS A CA 1
ATOM 1379 C C . LYS A 1 166 ? 1.095 -2.704 -31.935 1.00 38.62 166 LYS A C 1
ATOM 1381 O O . LYS A 1 166 ? 0.783 -2.967 -33.094 1.00 38.62 166 LYS A O 1
ATOM 1386 N N . LYS A 1 167 ? 2.083 -3.367 -31.303 1.00 31.81 167 LYS A N 1
ATOM 1387 C CA . LYS A 1 167 ? 2.857 -4.512 -31.851 1.00 31.81 167 LYS A CA 1
ATOM 1388 C C . LYS A 1 167 ? 3.704 -5.259 -30.799 1.00 31.81 167 LYS A C 1
ATOM 1390 O O . LYS A 1 167 ? 4.322 -4.670 -29.924 1.00 31.81 167 LYS A O 1
ATOM 1395 N N . VAL A 1 168 ? 3.789 -6.583 -30.931 1.00 36.47 168 VAL A N 1
ATOM 1396 C CA . VAL A 1 168 ? 4.368 -7.520 -29.943 1.00 36.47 168 VAL A CA 1
ATOM 1397 C C . VAL A 1 168 ? 5.904 -7.668 -30.036 1.00 36.47 168 VAL A C 1
ATOM 1399 O O . VAL A 1 168 ? 6.375 -8.228 -31.024 1.00 36.47 168 VAL A O 1
ATOM 1402 N N . LYS A 1 169 ? 6.665 -7.302 -28.979 1.00 30.34 169 LYS A N 1
ATOM 1403 C CA . LYS A 1 169 ? 7.721 -8.129 -28.308 1.00 30.34 169 LYS A CA 1
ATOM 1404 C C . LYS A 1 169 ? 8.428 -7.420 -27.117 1.00 30.34 169 LYS A C 1
ATOM 1406 O O . LYS A 1 169 ? 8.335 -6.214 -26.950 1.00 30.34 169 LYS A O 1
ATOM 1411 N N . LEU A 1 170 ? 9.050 -8.236 -26.254 1.00 34.06 170 LEU A N 1
ATOM 1412 C CA . LEU A 1 170 ? 9.829 -7.973 -25.012 1.00 34.06 170 LEU A CA 1
ATOM 1413 C C . LEU A 1 170 ? 10.928 -6.874 -25.129 1.00 34.06 170 LEU A C 1
ATOM 1415 O O . LEU A 1 170 ? 11.418 -6.671 -26.231 1.00 34.06 170 LEU A O 1
ATOM 1419 N N . SER A 1 171 ? 11.446 -6.175 -24.096 1.00 33.41 171 SER A N 1
ATOM 1420 C CA . SER A 1 171 ? 11.240 -6.080 -22.616 1.00 33.41 171 SER A CA 1
ATOM 1421 C C . SER A 1 171 ? 11.952 -4.776 -22.083 1.00 33.41 171 SER A C 1
ATOM 1423 O O . SER A 1 171 ? 12.161 -3.856 -22.884 1.00 33.41 171 SER A O 1
ATOM 1425 N N . LEU A 1 172 ? 12.338 -4.501 -20.814 1.00 29.42 172 LEU A N 1
ATOM 1426 C CA . LEU A 1 172 ? 12.422 -5.199 -19.504 1.00 29.42 172 LEU A CA 1
ATOM 1427 C C . LEU A 1 172 ? 12.567 -4.129 -18.375 1.00 29.42 172 LEU A C 1
ATOM 1429 O O . LEU A 1 172 ? 13.268 -3.144 -18.611 1.00 29.42 172 LEU A O 1
ATOM 1433 N N . ARG A 1 173 ? 11.986 -4.300 -17.167 1.00 41.38 173 ARG A N 1
ATOM 1434 C CA . ARG A 1 173 ? 12.399 -3.600 -15.915 1.00 41.38 173 ARG A CA 1
ATOM 1435 C C . ARG A 1 173 ? 11.746 -4.195 -14.650 1.00 41.38 173 ARG A C 1
ATOM 1437 O O . ARG A 1 173 ? 10.601 -4.636 -14.706 1.00 41.38 173 ARG A O 1
ATOM 1444 N N . ARG A 1 174 ? 12.454 -4.122 -13.516 1.00 37.12 174 ARG A N 1
ATOM 1445 C CA . ARG A 1 174 ? 11.976 -4.471 -12.162 1.00 37.12 174 ARG A CA 1
ATOM 1446 C C . ARG A 1 174 ? 10.986 -3.439 -11.616 1.00 37.12 174 ARG A C 1
ATOM 1448 O O . ARG A 1 174 ? 11.028 -2.280 -12.021 1.00 37.12 174 ARG A O 1
ATOM 1455 N N . GLY A 1 175 ? 10.136 -3.857 -10.687 1.00 37.91 175 GLY A N 1
ATOM 1456 C CA . GLY A 1 175 ? 9.306 -2.996 -9.845 1.00 37.91 175 GLY A CA 1
ATOM 1457 C C . GLY A 1 175 ? 8.985 -3.726 -8.543 1.00 37.91 175 GLY A C 1
ATOM 1458 O O . GLY A 1 175 ? 8.485 -4.851 -8.591 1.00 37.91 175 GLY A O 1
ATOM 1459 N N . ILE A 1 176 ? 9.316 -3.102 -7.412 1.00 34.38 176 ILE A N 1
ATOM 1460 C CA . ILE A 1 176 ? 9.014 -3.591 -6.062 1.00 34.38 176 ILE A CA 1
ATOM 1461 C C . ILE A 1 176 ? 7.746 -2.876 -5.605 1.00 34.38 176 ILE A C 1
ATOM 1463 O O . ILE A 1 176 ? 7.675 -1.651 -5.693 1.00 34.38 176 ILE A O 1
ATOM 1467 N N . TYR A 1 177 ? 6.774 -3.613 -5.078 1.00 43.31 177 TYR A N 1
ATOM 1468 C CA . TYR A 1 177 ? 5.621 -3.014 -4.405 1.00 43.31 177 TYR A CA 1
ATOM 1469 C C . TYR A 1 177 ? 5.684 -3.314 -2.918 1.00 43.31 177 TYR A C 1
ATOM 1471 O O . TYR A 1 177 ? 5.655 -4.483 -2.529 1.00 43.31 177 TYR A O 1
ATOM 1479 N N . PHE A 1 178 ? 5.749 -2.262 -2.102 1.00 36.78 178 PHE A N 1
ATOM 1480 C CA . PHE A 1 178 ? 5.701 -2.373 -0.653 1.00 36.78 178 PHE A CA 1
ATOM 1481 C C . PHE A 1 178 ? 4.245 -2.281 -0.205 1.00 36.78 178 PHE A C 1
ATOM 1483 O O . PHE A 1 178 ? 3.645 -1.205 -0.150 1.00 36.78 178 PHE A O 1
ATOM 1490 N N . ILE A 1 179 ? 3.669 -3.431 0.139 1.00 43.59 179 ILE A N 1
ATOM 1491 C CA . ILE A 1 179 ? 2.480 -3.445 0.979 1.00 43.59 179 ILE A CA 1
ATOM 1492 C C . ILE A 1 179 ? 2.939 -3.382 2.422 1.00 43.59 179 ILE A C 1
ATOM 1494 O O . ILE A 1 179 ? 3.601 -4.282 2.937 1.00 43.59 179 ILE A O 1
ATOM 1498 N N . LEU A 1 180 ? 2.526 -2.307 3.062 1.00 40.44 180 LEU A N 1
ATOM 1499 C CA . LEU A 1 180 ? 2.624 -2.080 4.484 1.00 40.44 180 LEU A CA 1
ATOM 1500 C C . LEU A 1 180 ? 1.230 -2.300 5.074 1.00 40.44 180 LEU A C 1
ATOM 1502 O O . LEU A 1 180 ? 0.232 -2.085 4.392 1.00 40.44 180 LEU A O 1
ATOM 1506 N N . GLN A 1 181 ? 1.112 -2.786 6.302 1.00 40.28 181 GLN A N 1
ATOM 1507 C CA . GLN A 1 181 ? -0.201 -3.093 6.875 1.00 40.28 181 GLN A CA 1
ATOM 1508 C C . GLN A 1 181 ? -0.309 -2.667 8.323 1.00 40.28 181 GLN A C 1
ATOM 1510 O O . GLN A 1 181 ? 0.634 -2.819 9.095 1.00 40.28 181 GLN A O 1
ATOM 1515 N N . THR A 1 182 ? -1.492 -2.180 8.676 1.00 36.41 182 THR A N 1
ATOM 1516 C CA . THR A 1 182 ? -1.825 -1.704 10.015 1.00 36.41 182 THR A CA 1
ATOM 1517 C C . THR A 1 182 ? -3.041 -2.465 10.528 1.00 36.41 182 THR A C 1
ATOM 1519 O O . THR A 1 182 ? -4.035 -2.570 9.804 1.00 36.41 182 THR A O 1
ATOM 1522 N N . ASN A 1 183 ? -2.960 -2.988 11.754 1.00 40.88 183 ASN A N 1
ATOM 1523 C CA . ASN A 1 183 ? -4.146 -3.405 12.519 1.00 40.88 183 ASN A CA 1
ATOM 1524 C C . ASN A 1 183 ? -5.122 -2.229 12.687 1.00 40.88 183 ASN A C 1
ATOM 1526 O O . ASN A 1 183 ? -4.616 -1.127 12.993 1.00 40.88 183 ASN A O 1
#

Foldseek 3Di:
DQCLLVLQFPDKAKEKADDDDCVVVVVVSNDPRYHYDHHPLAPQVSVLVSLVSDDAFKKFWDWPQKDFDPVLSVVSNVCLVVPPPQAFWEKEKEAEDADPVRHGPDIDIAGGMGTSVVSWGWDDRQPIHTDDDGHYHYDHRYIYRDDPPVPPPVVVSSVVSVVVVVPDDDDDDMTMIIIGDGD

Sequence (183 aa):
MYDREKRFCDEIIIVDTGSIDSTIDIAKQYTEKIFEFEWVDSFAKARNFSFSKATKDYILVLDADDIIDDKNIEAIIRLKNKLESTYDVVTMKYITATDEYGNPT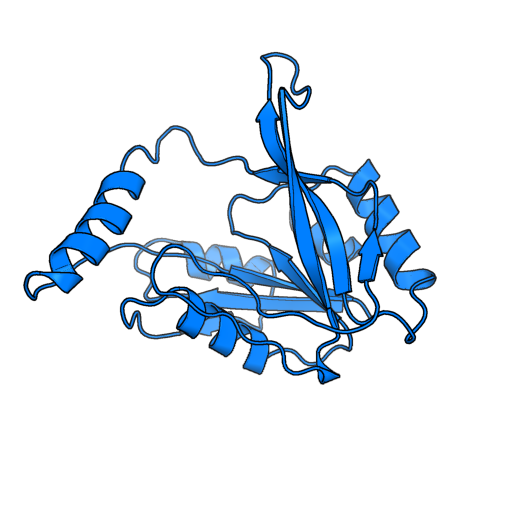FSFKRHRLVKRSRNFLWYGNVHEYLAVNGKVLDTEISIIHQPNFSDKKDSDRNIKIYEKMKKVKLSLRRGIYFILQTN

Radius of gyration: 16.64 Å; chains: 1; bounding box: 38×37×49 Å

Organism: Oceanobacillus iheyensis (strain DSM 14371 / CIP 107618 / JCM 11309 / KCTC 3954 / HTE831) (NCBI:txid221109)

pLDDT: mean 76.93, std 19.49, range [29.42, 96.0]

Secondary structure (DSSP, 8-state):
-TTTGGGT-SEEEEEESS--STHHHHHTTT-S-EEE----S-HHHHHHHHHTT--SSEEEEEETTEE--HHHHHHHHHHHTT--TT-SEEEEEEEEEE-TTS-EEEEEEEEEEEEGGG--EEE-SSS-EEE--S-EEEEEEEEEE---TT-TTHHHHHHHHHHHTTS---------EEEEEE-

InterPro domains:
  IPR001173 Glycosyltransferase 2-like [PF00535] (10-127)
  IPR029044 Nucleotide-diphospho-sugar transferases [G3DSA:3.90.550.10] (4-179)
  IPR029044 Nucleotide-diphospho-sugar transferases [SSF53448] (7-134)